Protein AF-A0A536WDW7-F1 (afdb_monomer_lite)

pLDDT: mean 79.0, std 20.8, range [37.66, 98.62]

Foldseek 3Di:
DDDDDDDDDDDDDDDDDDDDDDDDDDDDDDDDDDDDDDDDDDDDDPDDPPPPPPPPVPPPPDDDPVNVVVVVVVVVVVVVVVVVVVVVVVLVVVVVVVVVVQVVVQVVVQVVLVPDPPRDFDKDWDADPVRFKTKMKGKDFDDDPPQDPVNVVVQVPDQKGKIKIKMKIWGQDDPRDIDIDMDIDIDIHGDDD

Secondary structure (DSSP, 8-state):
----------------------PPPPPP---------------------------------PPPHHHHHHHHHHHHHHHHHHHHHHHHHHHHHHHHHHHHHHHHHHHHHHHHHHH-SS--SEEEEEE-TTS--EEEEEEEE-PPTT--HHHHHHHHTSSEEEEEEEEEEEEEPTTSPEEEEEEEEEEEEEPP-

Radius of gyration: 39.44 Å; chains: 1; bounding box: 88×64×107 Å

Structure (mmCIF, N/CA/C/O backbone):
data_AF-A0A536WDW7-F1
#
_entry.id   AF-A0A536WDW7-F1
#
loop_
_atom_site.group_PDB
_atom_site.id
_atom_site.type_symbol
_atom_site.label_atom_id
_atom_site.label_alt_id
_atom_site.label_comp_id
_atom_site.label_asym_id
_atom_site.label_entity_id
_atom_site.label_seq_id
_atom_site.pdbx_PDB_ins_code
_atom_site.Cartn_x
_atom_site.Cartn_y
_atom_site.Cartn_z
_atom_site.occupancy
_atom_site.B_iso_or_equiv
_atom_site.auth_seq_id
_atom_site.auth_comp_id
_atom_site.auth_asym_id
_atom_site.auth_atom_id
_atom_site.pdbx_PDB_model_num
ATOM 1 N N . MET A 1 1 ? -42.077 11.102 2.901 1.00 42.47 1 MET A N 1
ATOM 2 C CA . MET A 1 1 ? -41.290 11.402 1.683 1.00 42.47 1 MET A CA 1
ATOM 3 C C . MET A 1 1 ? -40.130 10.413 1.657 1.00 42.47 1 MET A C 1
ATOM 5 O O . MET A 1 1 ? -39.131 10.652 2.308 1.00 42.47 1 MET A O 1
ATOM 9 N N . GLN A 1 2 ? -40.332 9.148 1.279 1.00 38.91 2 GLN A N 1
ATOM 10 C CA . GLN A 1 2 ? -40.512 8.655 -0.096 1.00 38.91 2 GLN A CA 1
ATOM 11 C C . GLN A 1 2 ? -39.391 9.133 -1.033 1.00 38.91 2 GLN A C 1
ATOM 13 O O . GLN A 1 2 ? -39.389 10.287 -1.443 1.00 38.91 2 GLN A O 1
ATOM 18 N N . SER A 1 3 ? -38.519 8.186 -1.406 1.00 42.34 3 SER A N 1
ATOM 19 C CA . SER A 1 3 ? -38.404 7.664 -2.780 1.00 42.34 3 SER A CA 1
ATOM 20 C C . SER A 1 3 ? -37.051 7.781 -3.509 1.00 42.34 3 SER A C 1
ATOM 22 O O . SER A 1 3 ? -36.637 8.866 -3.890 1.00 42.34 3 SER A O 1
ATOM 24 N N . TYR A 1 4 ? -36.518 6.582 -3.824 1.00 47.72 4 TYR A N 1
ATOM 25 C CA . TYR A 1 4 ? -35.603 6.177 -4.916 1.00 47.72 4 TYR A CA 1
ATOM 26 C C . TYR A 1 4 ? -34.135 6.666 -4.819 1.00 47.72 4 TYR A C 1
ATOM 28 O O . TYR A 1 4 ? -33.865 7.780 -4.415 1.00 47.72 4 TYR A O 1
ATOM 36 N N . CYS A 1 5 ? -33.100 5.879 -5.137 1.00 37.66 5 CYS A N 1
ATOM 37 C CA . CYS A 1 5 ? -32.984 4.964 -6.266 1.00 37.66 5 CYS A CA 1
ATOM 38 C C . CYS A 1 5 ? -31.960 3.844 -5.991 1.00 37.66 5 CYS A C 1
ATOM 40 O O . CYS A 1 5 ? -30.815 4.094 -5.617 1.00 37.66 5 CYS A O 1
ATOM 42 N N . ALA A 1 6 ? -32.393 2.607 -6.220 1.00 41.28 6 ALA A N 1
ATOM 43 C CA . ALA A 1 6 ? -31.557 1.432 -6.375 1.00 41.28 6 ALA A CA 1
ATOM 44 C C . ALA A 1 6 ? -31.121 1.325 -7.841 1.00 41.28 6 ALA A C 1
ATOM 46 O O . ALA A 1 6 ? -31.990 1.305 -8.705 1.00 41.28 6 ALA A O 1
ATOM 47 N N . ALA A 1 7 ? -29.821 1.208 -8.125 1.00 38.59 7 ALA A N 1
ATOM 48 C CA . ALA A 1 7 ? -29.302 0.569 -9.340 1.00 38.59 7 ALA A CA 1
ATOM 49 C C . ALA A 1 7 ? -27.768 0.586 -9.344 1.00 38.59 7 ALA A C 1
ATOM 51 O O . ALA A 1 7 ? -27.164 1.649 -9.388 1.00 38.59 7 ALA A O 1
ATOM 52 N N . SER A 1 8 ? -27.152 -0.600 -9.348 1.00 45.19 8 SER A N 1
ATOM 53 C CA . SER A 1 8 ? -26.045 -0.976 -10.252 1.00 45.19 8 SER A CA 1
ATOM 54 C C . SER A 1 8 ? -25.173 -2.083 -9.644 1.00 45.19 8 SER A C 1
ATOM 56 O O . SER A 1 8 ? -23.964 -1.953 -9.464 1.00 45.19 8 SER A O 1
ATOM 58 N N . LEU A 1 9 ? -25.797 -3.232 -9.387 1.00 45.62 9 LEU A N 1
ATOM 59 C CA . LEU A 1 9 ? -25.138 -4.524 -9.553 1.00 45.62 9 LEU A CA 1
ATOM 60 C C . LEU A 1 9 ? -24.998 -4.761 -11.060 1.00 45.62 9 LEU A C 1
ATOM 62 O O . LEU A 1 9 ? -26.027 -4.848 -11.727 1.00 45.62 9 LEU A O 1
ATOM 66 N N . ARG A 1 10 ? -23.764 -4.837 -11.580 1.00 47.72 10 ARG A N 1
ATOM 67 C CA . ARG A 1 10 ? -23.337 -5.595 -12.784 1.00 47.72 10 ARG A CA 1
ATOM 68 C C . ARG A 1 10 ? -21.987 -5.076 -13.291 1.00 47.72 10 ARG A C 1
ATOM 70 O O . ARG A 1 10 ? -21.947 -4.082 -14.011 1.00 47.72 10 ARG A O 1
ATOM 77 N N . ARG A 1 11 ? -20.908 -5.809 -12.993 1.00 45.69 11 ARG A N 1
ATOM 78 C CA . ARG A 1 11 ? -19.861 -6.200 -13.966 1.00 45.69 11 ARG A CA 1
ATOM 79 C C . ARG A 1 11 ? -18.796 -7.087 -13.303 1.00 45.69 11 ARG A C 1
ATOM 81 O O . ARG A 1 11 ? -17.674 -6.674 -13.054 1.00 45.69 11 ARG A O 1
ATOM 88 N N . CYS A 1 12 ? -19.160 -8.346 -13.066 1.00 41.66 12 CYS A N 1
ATOM 89 C CA . CYS A 1 12 ? -18.220 -9.460 -13.170 1.00 41.66 12 CYS A CA 1
ATOM 90 C C . CYS A 1 12 ? -18.380 -10.016 -14.585 1.00 41.66 12 CYS A C 1
ATOM 92 O O . CYS A 1 12 ? -19.390 -10.654 -14.865 1.00 41.66 12 CYS A O 1
ATOM 94 N N . ALA A 1 13 ? -17.441 -9.735 -15.486 1.00 46.81 13 ALA A N 1
ATOM 95 C CA . ALA A 1 13 ? -17.318 -10.479 -16.735 1.00 46.81 13 ALA A CA 1
ATOM 96 C C . ALA A 1 13 ? -15.934 -10.263 -17.355 1.00 46.81 13 ALA A C 1
ATOM 98 O O . ALA A 1 13 ? -15.593 -9.163 -17.772 1.00 46.81 13 ALA A O 1
ATOM 99 N N . HIS A 1 14 ? -15.196 -11.369 -17.424 1.00 42.69 14 HIS A N 1
ATOM 100 C CA . HIS A 1 14 ? -14.332 -11.758 -18.532 1.00 42.69 14 HIS A CA 1
ATOM 101 C C . HIS A 1 14 ? -13.308 -10.755 -19.067 1.00 42.69 14 HIS A C 1
ATOM 103 O O . HIS A 1 14 ? -13.583 -9.989 -19.983 1.00 42.69 14 HIS A O 1
ATOM 109 N N . LEU A 1 15 ? -12.052 -10.967 -18.676 1.00 46.31 15 LEU A N 1
ATOM 110 C CA . LEU A 1 15 ? -10.933 -10.833 -19.605 1.00 46.31 15 LEU A CA 1
ATOM 111 C C . LEU A 1 15 ? -10.256 -12.199 -19.718 1.00 46.31 15 LEU A C 1
ATOM 113 O O . LEU A 1 15 ? -9.417 -12.590 -18.913 1.00 46.31 15 LEU A O 1
ATOM 117 N N . ALA A 1 16 ? -10.739 -12.962 -20.700 1.00 46.06 16 ALA A N 1
ATOM 118 C CA . ALA A 1 16 ? -10.157 -14.216 -21.136 1.00 46.06 16 ALA A CA 1
ATOM 119 C C . ALA A 1 16 ? -8.869 -13.932 -21.919 1.00 46.06 16 ALA A C 1
ATOM 121 O O . ALA A 1 16 ? -8.859 -13.222 -22.925 1.00 46.06 16 ALA A O 1
ATOM 122 N N . THR A 1 17 ? -7.783 -14.510 -21.428 1.00 44.56 17 THR A N 1
ATOM 123 C CA . THR A 1 17 ? -6.433 -14.484 -21.980 1.00 44.56 17 THR A CA 1
ATOM 124 C C . THR A 1 17 ? -6.400 -15.178 -23.344 1.00 44.56 17 THR A C 1
ATOM 126 O O . THR A 1 17 ? -6.525 -16.399 -23.432 1.00 44.56 17 THR A O 1
ATOM 129 N N . LYS A 1 18 ? -6.212 -14.423 -24.431 1.00 42.50 18 LYS A N 1
ATOM 130 C CA . LYS A 1 18 ? -6.017 -14.986 -25.776 1.00 42.50 18 LYS A CA 1
ATOM 131 C C . LYS A 1 18 ? -4.534 -15.351 -25.953 1.00 42.50 18 LYS A C 1
ATOM 133 O O . LYS A 1 18 ? -3.712 -14.490 -26.247 1.00 42.50 18 LYS A O 1
ATOM 138 N N . ARG A 1 19 ? -4.174 -16.621 -25.732 1.00 48.12 19 ARG A N 1
ATOM 139 C CA . ARG A 1 19 ? -2.857 -17.177 -26.104 1.00 48.12 19 ARG A CA 1
ATOM 140 C C . ARG A 1 19 ? -2.886 -17.576 -27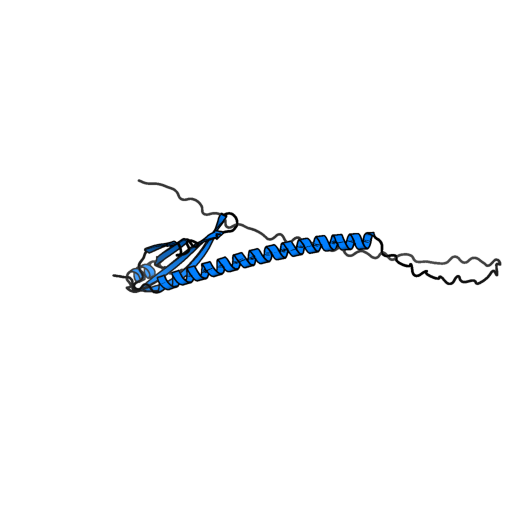.581 1.00 48.12 19 ARG A C 1
ATOM 142 O O . ARG A 1 19 ? -3.536 -18.553 -27.939 1.00 48.12 19 ARG A O 1
ATOM 149 N N . SER A 1 20 ? -2.188 -16.825 -28.425 1.00 45.28 20 SER A N 1
ATOM 150 C CA . SER A 1 20 ? -1.946 -17.190 -29.823 1.00 45.28 20 SER A CA 1
ATOM 151 C C . SER A 1 20 ? -0.833 -18.237 -29.888 1.00 45.28 20 SER A C 1
ATOM 153 O O . SER A 1 20 ? 0.317 -17.942 -29.573 1.00 45.28 20 SER A O 1
ATOM 155 N N . ALA A 1 21 ? -1.182 -19.466 -30.266 1.00 43.44 21 ALA A N 1
ATOM 156 C CA . ALA A 1 21 ? -0.234 -20.530 -30.573 1.00 43.44 21 ALA A CA 1
ATOM 157 C C . ALA A 1 21 ? 0.272 -20.354 -32.014 1.00 43.44 21 ALA A C 1
ATOM 159 O O . ALA A 1 21 ? -0.512 -20.420 -32.960 1.00 43.44 21 ALA A O 1
ATOM 160 N N . LEU A 1 22 ? 1.572 -20.107 -32.178 1.00 45.31 22 LEU A N 1
ATOM 161 C CA . LEU A 1 22 ? 2.237 -20.069 -33.477 1.00 45.31 22 LEU A CA 1
ATOM 162 C C . LEU A 1 22 ? 2.716 -21.493 -33.802 1.00 45.31 22 LEU A C 1
ATOM 164 O O . LEU A 1 22 ? 3.602 -22.023 -33.135 1.00 45.31 22 LEU A O 1
ATOM 168 N N . ALA A 1 23 ? 2.079 -22.134 -34.781 1.00 43.91 23 ALA A N 1
ATOM 169 C CA . ALA A 1 23 ? 2.447 -23.463 -35.254 1.00 43.91 23 ALA A CA 1
ATOM 170 C C . ALA A 1 23 ? 3.701 -23.382 -36.140 1.00 43.91 23 ALA A C 1
ATOM 172 O O . ALA A 1 23 ? 3.711 -22.691 -37.157 1.00 43.91 23 ALA A O 1
ATOM 173 N N . VAL A 1 24 ? 4.755 -24.099 -35.750 1.00 50.88 24 VAL A N 1
ATOM 174 C CA . VAL A 1 24 ? 5.972 -24.310 -36.545 1.00 50.88 24 VAL A CA 1
ATOM 175 C C . VAL A 1 24 ? 5.737 -25.517 -37.456 1.00 50.88 24 VAL A C 1
ATOM 177 O O . VAL A 1 24 ? 5.504 -26.622 -36.971 1.00 50.88 24 VAL A O 1
ATOM 180 N N . LEU A 1 25 ? 5.774 -25.310 -38.773 1.00 56.31 25 LEU A N 1
ATOM 181 C CA . LEU A 1 25 ? 5.722 -26.383 -39.771 1.00 56.31 25 LEU A CA 1
ATOM 182 C C . LEU A 1 25 ? 7.138 -26.936 -40.022 1.00 56.31 25 LEU A C 1
ATOM 184 O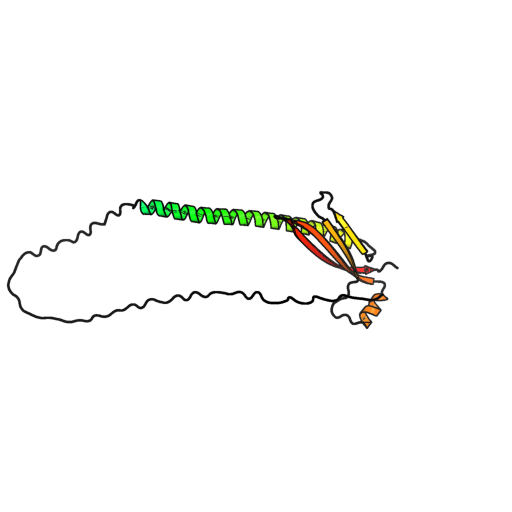 O . LEU A 1 25 ? 8.055 -26.141 -40.235 1.00 56.31 25 LEU A O 1
ATOM 188 N N . PRO A 1 26 ? 7.347 -28.264 -40.056 1.00 48.12 26 PRO A N 1
ATOM 189 C CA . PRO A 1 26 ? 8.614 -28.840 -40.486 1.00 48.12 26 PRO A CA 1
ATOM 190 C C . PRO A 1 26 ? 8.699 -28.905 -42.019 1.00 48.12 26 PRO A C 1
ATOM 192 O O . PRO A 1 26 ? 7.808 -29.422 -42.692 1.00 48.12 26 PRO A O 1
ATOM 195 N N . GLY A 1 27 ? 9.800 -28.384 -42.566 1.00 44.84 27 GLY A N 1
ATOM 196 C CA . GLY A 1 27 ? 10.138 -28.470 -43.984 1.00 44.84 27 GLY A CA 1
ATOM 197 C C . GLY A 1 27 ? 10.431 -29.908 -44.421 1.00 44.84 27 GLY A C 1
ATOM 198 O O . GLY A 1 27 ? 11.233 -30.617 -43.816 1.00 44.84 27 GLY A O 1
ATOM 199 N N . THR A 1 28 ? 9.774 -30.329 -45.496 1.00 52.25 28 THR A N 1
ATOM 200 C CA . THR A 1 28 ? 9.950 -31.613 -46.177 1.00 52.25 28 THR A CA 1
ATOM 201 C C . THR A 1 28 ? 11.269 -31.654 -46.950 1.00 52.25 28 THR A C 1
ATOM 203 O O . THR A 1 28 ? 11.484 -30.850 -47.857 1.00 52.25 28 THR A O 1
ATOM 206 N N . VAL A 1 29 ? 12.133 -32.625 -46.652 1.00 53.62 29 VAL A N 1
ATOM 207 C CA . VAL A 1 29 ? 13.326 -32.918 -47.459 1.00 53.62 29 VAL A CA 1
ATOM 208 C C . VAL A 1 29 ? 12.912 -33.827 -48.620 1.00 53.62 29 VAL A C 1
ATOM 210 O O . VAL A 1 29 ? 12.722 -35.026 -48.434 1.00 53.62 29 VAL A O 1
ATOM 213 N N . SER A 1 30 ? 12.766 -33.269 -49.825 1.00 48.66 30 SER A N 1
ATOM 214 C CA . SER A 1 30 ? 12.632 -34.073 -51.047 1.00 48.66 30 SER A CA 1
ATOM 215 C C . SER A 1 30 ? 13.995 -34.623 -51.457 1.00 48.66 30 SER A C 1
ATOM 217 O O . SER A 1 30 ? 14.908 -33.874 -51.799 1.00 48.66 30 SER A O 1
ATOM 219 N N . ARG A 1 31 ? 14.126 -35.950 -51.431 1.00 50.72 31 ARG A N 1
ATOM 220 C CA . ARG A 1 31 ? 15.269 -36.700 -51.952 1.00 50.72 31 ARG A CA 1
ATOM 221 C C . ARG A 1 31 ? 14.745 -37.611 -53.064 1.00 50.72 31 ARG A C 1
ATOM 223 O O . ARG A 1 31 ? 14.082 -38.598 -52.770 1.00 50.72 31 ARG A O 1
ATOM 230 N N . LEU A 1 32 ? 15.028 -37.283 -54.325 1.00 49.31 32 LEU A N 1
ATOM 231 C CA . LEU A 1 32 ? 14.773 -38.153 -55.478 1.00 49.31 32 LEU A CA 1
ATOM 232 C C . LEU A 1 32 ? 15.704 -37.784 -56.638 1.00 49.31 32 LEU A C 1
ATOM 234 O O . LEU A 1 32 ? 15.574 -36.705 -57.202 1.00 49.31 32 LEU A O 1
ATOM 238 N N . ALA A 1 33 ? 16.622 -38.695 -56.972 1.00 46.94 33 ALA A N 1
ATOM 239 C CA . ALA A 1 33 ? 16.950 -39.091 -58.347 1.00 46.94 33 ALA A CA 1
ATOM 240 C C . ALA A 1 33 ? 18.021 -40.202 -58.336 1.00 46.94 33 ALA A C 1
ATOM 242 O O . ALA A 1 33 ? 19.223 -39.952 -58.312 1.00 46.94 33 ALA A O 1
ATOM 243 N N . ALA A 1 34 ? 17.549 -41.450 -58.353 1.00 50.91 34 ALA A N 1
ATOM 244 C CA . ALA A 1 34 ? 18.179 -42.535 -59.106 1.00 50.91 34 ALA A CA 1
ATOM 245 C C . ALA A 1 34 ? 17.893 -42.286 -60.605 1.00 50.91 34 ALA A C 1
ATOM 247 O O . ALA A 1 34 ? 16.844 -41.739 -60.917 1.00 50.91 34 ALA A O 1
ATOM 248 N N . GLY A 1 35 ? 18.696 -42.654 -61.597 1.00 41.72 35 GLY A N 1
ATOM 249 C CA . GLY A 1 35 ? 19.958 -43.375 -61.648 1.00 41.72 35 GLY A CA 1
ATOM 250 C C . GLY A 1 35 ? 20.301 -43.711 -63.110 1.00 41.72 35 GLY A C 1
ATOM 251 O O . GLY A 1 35 ? 19.535 -43.394 -64.012 1.00 41.72 35 GLY A O 1
ATOM 252 N N . ARG A 1 36 ? 21.418 -44.436 -63.269 1.00 47.47 36 ARG A N 1
ATOM 253 C CA . ARG A 1 36 ? 21.804 -45.338 -64.382 1.00 47.47 36 ARG A CA 1
ATOM 254 C C . ARG A 1 36 ? 22.057 -44.700 -65.761 1.00 47.47 36 ARG A C 1
ATOM 256 O O . ARG A 1 36 ? 21.174 -44.167 -66.406 1.00 47.47 36 ARG A O 1
ATOM 263 N N . LEU A 1 37 ? 23.333 -44.643 -66.154 1.00 47.44 37 LEU A N 1
ATOM 264 C CA . LEU A 1 37 ? 24.092 -45.649 -66.934 1.00 47.44 37 LEU A CA 1
ATOM 265 C C . LEU A 1 37 ? 23.791 -45.564 -68.437 1.00 47.44 37 LEU A C 1
ATOM 267 O O . LEU A 1 37 ? 22.893 -46.227 -68.943 1.00 47.44 37 LEU A O 1
ATOM 271 N N . ALA A 1 38 ? 24.626 -44.794 -69.136 1.00 49.59 38 ALA A N 1
ATOM 272 C CA . ALA A 1 38 ? 24.835 -44.920 -70.570 1.00 49.59 38 ALA A CA 1
ATOM 273 C C . ALA A 1 38 ? 26.284 -45.365 -70.810 1.00 49.59 38 ALA A C 1
ATOM 275 O O . ALA A 1 38 ? 27.239 -44.668 -70.473 1.00 49.59 38 ALA A O 1
ATOM 276 N N . THR A 1 39 ? 26.414 -46.574 -71.342 1.00 47.44 39 THR A N 1
ATOM 277 C CA . THR A 1 39 ? 27.631 -47.191 -71.870 1.00 47.44 39 THR A CA 1
ATOM 278 C C . THR A 1 39 ? 27.758 -46.864 -73.360 1.00 47.44 39 THR A C 1
ATOM 280 O O . THR A 1 39 ? 26.816 -47.112 -74.110 1.00 47.44 39 THR A O 1
ATOM 283 N N . GLY A 1 40 ? 28.916 -46.369 -73.800 1.00 42.66 40 GLY A N 1
ATOM 284 C CA . GLY A 1 40 ? 29.274 -46.198 -75.215 1.00 42.66 40 GLY A CA 1
ATOM 285 C C . GLY A 1 40 ? 30.782 -45.937 -75.373 1.00 42.66 40 GLY A C 1
ATOM 286 O O . GLY A 1 40 ? 31.358 -45.328 -74.472 1.00 42.66 40 GLY A O 1
ATOM 287 N N . PRO A 1 41 ? 31.446 -46.458 -76.425 1.00 54.59 41 PRO A N 1
ATOM 288 C CA . PRO A 1 41 ? 32.856 -46.839 -76.365 1.00 54.59 41 PRO A CA 1
ATOM 289 C C . PRO A 1 41 ? 33.857 -45.734 -76.722 1.00 54.59 41 PRO A C 1
ATOM 291 O O . PRO A 1 41 ? 33.541 -44.704 -77.311 1.00 54.59 41 PRO A O 1
ATOM 294 N N . ALA A 1 42 ? 35.097 -46.034 -76.341 1.00 52.78 42 ALA A N 1
ATOM 295 C CA . ALA A 1 42 ? 36.298 -45.233 -76.443 1.00 52.78 42 ALA A CA 1
ATOM 296 C C . ALA A 1 42 ? 36.657 -44.826 -77.879 1.00 52.78 42 ALA A C 1
ATOM 298 O O . ALA A 1 42 ? 36.838 -45.669 -78.757 1.00 52.78 42 ALA A O 1
ATOM 299 N N . HIS A 1 43 ? 36.902 -43.529 -78.055 1.00 55.34 43 HIS A N 1
ATOM 300 C CA . HIS A 1 43 ? 37.790 -43.027 -79.091 1.00 55.34 43 HIS A CA 1
ATOM 301 C C . HIS A 1 43 ? 38.751 -42.013 -78.461 1.00 55.34 43 HIS A C 1
ATOM 303 O O . HIS A 1 43 ? 38.375 -40.905 -78.102 1.00 55.34 43 HIS A O 1
ATOM 309 N N . ASN A 1 44 ? 39.981 -42.482 -78.266 1.00 51.06 44 ASN A N 1
ATOM 310 C CA . ASN A 1 44 ? 41.237 -41.751 -78.384 1.00 51.06 44 ASN A CA 1
ATOM 311 C C . ASN A 1 44 ? 41.249 -40.258 -77.988 1.00 51.06 44 ASN A C 1
ATOM 313 O O . ASN A 1 44 ? 40.987 -39.393 -78.817 1.00 51.06 44 ASN A O 1
ATOM 317 N N . ALA A 1 45 ? 41.685 -39.970 -76.761 1.00 51.09 45 ALA A N 1
ATOM 318 C CA . ALA A 1 45 ? 42.454 -38.766 -76.449 1.00 51.09 45 ALA A CA 1
ATOM 319 C C . ALA A 1 45 ? 43.199 -38.980 -75.123 1.00 51.09 45 ALA A C 1
ATOM 321 O O . ALA A 1 45 ? 42.720 -38.634 -74.045 1.00 51.09 45 ALA A O 1
ATOM 322 N N . LEU A 1 46 ? 44.386 -39.583 -75.210 1.00 46.41 46 LEU A N 1
ATOM 323 C CA . LEU A 1 46 ? 45.426 -39.415 -74.200 1.00 46.41 46 LEU A CA 1
ATOM 324 C C . LEU A 1 46 ? 45.892 -37.959 -74.264 1.00 46.41 46 LEU A C 1
ATOM 326 O O . LEU A 1 46 ? 46.825 -37.621 -74.985 1.00 46.41 46 LEU A O 1
ATOM 330 N N . HIS A 1 47 ? 45.201 -37.098 -73.531 1.00 51.91 47 HIS A N 1
ATOM 331 C CA . HIS A 1 47 ? 45.687 -35.780 -73.176 1.00 51.91 47 HIS A CA 1
ATOM 332 C C . HIS A 1 47 ? 45.556 -35.650 -71.662 1.00 51.91 47 HIS A C 1
ATOM 334 O O . HIS A 1 47 ? 44.456 -35.626 -71.121 1.00 51.91 47 HIS A O 1
ATOM 340 N N . SER A 1 48 ? 46.722 -35.650 -71.015 1.00 54.00 48 SER A N 1
ATOM 341 C CA . SER A 1 48 ? 46.996 -34.902 -69.790 1.00 54.00 48 SER A CA 1
ATOM 342 C C . SER A 1 48 ? 45.984 -35.065 -68.644 1.00 54.00 48 SER A C 1
ATOM 344 O O . SER A 1 48 ? 45.007 -34.332 -68.516 1.00 54.00 48 SER A O 1
ATOM 346 N N . LEU A 1 49 ? 46.299 -35.975 -67.716 1.00 52.84 49 LEU A N 1
ATOM 347 C CA . LEU A 1 49 ? 45.819 -35.931 -66.331 1.00 52.84 49 LEU A CA 1
ATOM 348 C C . LEU A 1 49 ? 46.451 -34.732 -65.595 1.00 52.84 49 LEU A C 1
ATOM 350 O O . LEU A 1 49 ? 47.140 -34.900 -64.593 1.00 52.84 49 LEU A O 1
ATOM 354 N N . GLU A 1 50 ? 46.203 -33.508 -66.056 1.00 60.44 50 GLU A N 1
ATOM 355 C CA . GLU A 1 50 ? 46.252 -32.349 -65.173 1.00 60.44 50 GLU A CA 1
ATOM 356 C C . GLU A 1 50 ? 44.897 -32.281 -64.471 1.00 60.44 50 GLU A C 1
ATOM 358 O O . GLU A 1 50 ? 43.957 -31.627 -64.918 1.00 60.44 50 GLU A O 1
ATOM 363 N N . ALA A 1 51 ? 44.782 -32.989 -63.347 1.00 64.75 51 ALA A N 1
ATOM 364 C CA . ALA A 1 51 ? 43.794 -32.619 -62.350 1.00 64.75 51 ALA A CA 1
ATOM 365 C C . ALA A 1 51 ? 44.096 -31.165 -61.948 1.00 64.75 51 ALA A C 1
ATOM 367 O O . ALA A 1 51 ? 45.163 -30.919 -61.377 1.00 64.75 51 ALA A O 1
ATOM 368 N N . PRO A 1 52 ? 43.209 -30.186 -62.207 1.00 57.03 52 PRO A N 1
ATOM 369 C CA . PRO A 1 52 ? 43.384 -28.895 -61.588 1.00 57.03 52 PRO A CA 1
ATOM 370 C C . PRO A 1 52 ? 43.147 -29.144 -60.106 1.00 57.03 52 PRO A C 1
ATOM 372 O O . PRO A 1 52 ? 42.035 -29.492 -59.694 1.00 57.03 52 PRO A O 1
ATOM 375 N N . LEU A 1 53 ? 44.202 -29.010 -59.301 1.00 61.19 53 LEU A N 1
ATOM 376 C CA . LEU A 1 53 ? 44.032 -28.812 -57.876 1.00 61.19 53 LEU A CA 1
ATOM 377 C C . LEU A 1 53 ? 43.058 -27.648 -57.752 1.00 61.19 53 LEU A C 1
ATOM 379 O O . LEU A 1 53 ? 43.381 -26.515 -58.106 1.00 61.19 53 LEU A O 1
ATOM 383 N N . ARG A 1 54 ? 41.831 -27.953 -57.331 1.00 61.97 54 ARG A N 1
ATOM 384 C CA . ARG A 1 54 ? 40.863 -26.949 -56.925 1.00 61.97 54 ARG A CA 1
ATOM 385 C C . ARG A 1 54 ? 41.482 -26.264 -55.715 1.00 61.97 54 ARG A C 1
ATOM 387 O O . ARG A 1 54 ? 41.236 -26.665 -54.581 1.00 61.97 54 ARG A O 1
ATOM 394 N N . SER A 1 55 ? 42.305 -25.248 -55.946 1.00 64.25 55 SER A N 1
ATOM 395 C CA . SER A 1 55 ? 42.443 -24.182 -54.980 1.00 64.25 55 SER A CA 1
ATOM 396 C C . SER A 1 55 ? 41.041 -23.603 -54.891 1.00 64.25 55 SER A C 1
ATOM 398 O O . SER A 1 55 ? 40.572 -22.900 -55.776 1.00 64.25 55 SER A O 1
ATOM 400 N N . ASN A 1 56 ? 40.297 -24.006 -53.864 1.00 66.25 56 ASN A N 1
ATOM 401 C CA . ASN A 1 56 ? 39.268 -23.130 -53.353 1.00 66.25 56 ASN A CA 1
ATOM 402 C C . ASN A 1 56 ? 40.074 -21.923 -52.871 1.00 66.25 56 ASN A C 1
ATOM 404 O O . ASN A 1 56 ? 40.786 -22.089 -51.873 1.00 66.25 56 ASN A O 1
ATOM 408 N N . PRO A 1 57 ? 40.104 -20.769 -53.574 1.00 61.09 57 PRO A N 1
ATOM 409 C CA . PRO A 1 57 ? 40.612 -19.588 -52.913 1.00 61.09 57 PRO A CA 1
ATOM 410 C C . PRO A 1 57 ? 39.720 -19.486 -51.685 1.00 61.09 57 PRO A C 1
ATOM 412 O O . PRO A 1 57 ? 38.500 -19.393 -51.823 1.00 61.09 57 PRO A O 1
ATOM 415 N N . ALA A 1 58 ? 40.293 -19.659 -50.492 1.00 65.44 58 ALA A N 1
ATOM 416 C CA . ALA A 1 58 ? 39.594 -19.309 -49.276 1.00 65.44 58 ALA A CA 1
ATOM 417 C C . ALA A 1 58 ? 39.166 -17.870 -49.526 1.00 65.44 58 ALA A C 1
ATOM 419 O O . ALA A 1 58 ? 40.020 -16.990 -49.634 1.00 65.44 58 ALA A O 1
ATOM 420 N N . SER A 1 59 ? 37.880 -17.682 -49.828 1.00 63.00 59 SER A N 1
ATOM 421 C CA . SER A 1 59 ? 37.341 -16.397 -50.217 1.00 63.00 59 SER A CA 1
ATOM 422 C C . SER A 1 59 ? 37.704 -15.488 -49.068 1.00 63.00 59 SER A C 1
ATOM 424 O O . SER A 1 59 ? 37.215 -15.698 -47.957 1.00 63.00 59 SER A O 1
ATOM 426 N N . ALA A 1 60 ? 38.637 -14.570 -49.307 1.00 62.75 60 ALA A N 1
ATOM 427 C CA . ALA A 1 60 ? 38.958 -13.535 -48.356 1.00 62.75 60 ALA A CA 1
ATOM 428 C C . ALA A 1 60 ? 37.662 -12.743 -48.199 1.00 62.75 60 ALA A C 1
ATOM 430 O O . ALA A 1 60 ? 37.312 -11.921 -49.045 1.00 62.75 60 ALA A O 1
ATOM 431 N N . ALA A 1 61 ? 36.879 -13.113 -47.187 1.00 65.56 61 ALA A N 1
ATOM 432 C CA . ALA A 1 61 ? 35.639 -12.463 -46.840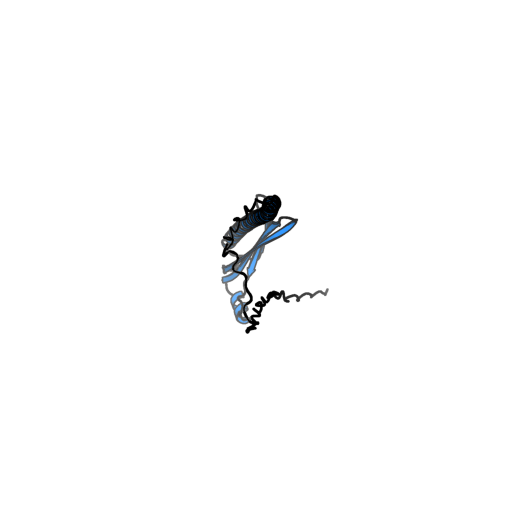 1.00 65.56 61 ALA A CA 1
ATOM 433 C C . ALA A 1 61 ? 36.040 -11.094 -46.302 1.00 65.56 61 ALA A C 1
ATOM 435 O O . ALA A 1 61 ? 36.405 -10.943 -45.139 1.00 65.56 61 ALA A O 1
ATOM 436 N N . GLY A 1 62 ? 36.088 -10.110 -47.196 1.00 66.56 62 GLY A N 1
ATOM 437 C CA . GLY A 1 62 ? 36.190 -8.721 -46.793 1.00 66.56 62 GLY A CA 1
ATOM 438 C C . GLY A 1 62 ? 34.965 -8.391 -45.950 1.00 66.56 62 GLY A C 1
ATOM 439 O O . GLY A 1 62 ? 33.842 -8.672 -46.370 1.00 66.56 62 GLY A O 1
ATOM 440 N N . PHE A 1 63 ? 35.188 -7.823 -44.764 1.00 67.00 63 PHE A N 1
ATOM 441 C CA . PHE A 1 63 ? 34.129 -7.238 -43.948 1.00 67.00 63 PHE A CA 1
ATOM 442 C C . PHE A 1 63 ? 33.320 -6.284 -44.823 1.00 67.00 63 PHE A C 1
ATOM 444 O O . PHE A 1 63 ? 33.849 -5.305 -45.358 1.00 67.00 63 PHE A O 1
ATOM 451 N N . SER A 1 64 ? 32.042 -6.592 -45.019 1.00 82.75 64 SER A N 1
ATOM 452 C CA . SER A 1 64 ? 31.170 -5.704 -45.773 1.00 82.75 64 SER A CA 1
ATOM 453 C C . SER A 1 64 ? 30.901 -4.465 -44.926 1.00 82.75 64 SER A C 1
ATOM 455 O O . SER A 1 64 ? 30.570 -4.578 -43.748 1.00 82.75 64 SER A O 1
ATOM 457 N N . LEU A 1 65 ? 30.967 -3.270 -45.518 1.00 88.19 65 LEU A N 1
ATOM 458 C CA . LEU A 1 65 ? 30.524 -2.030 -44.864 1.00 88.19 65 LEU A CA 1
ATOM 459 C C . LEU A 1 65 ? 29.084 -2.158 -44.323 1.00 88.19 65 LEU A C 1
ATOM 461 O O . LEU A 1 65 ? 28.737 -1.569 -43.300 1.00 88.19 65 LEU A O 1
ATOM 465 N N . LEU A 1 66 ? 28.264 -2.979 -44.989 1.00 91.19 66 LEU A N 1
ATOM 466 C CA . LEU A 1 66 ? 26.902 -3.292 -44.571 1.00 91.19 66 LEU A CA 1
ATOM 467 C C . LEU A 1 66 ? 26.859 -4.029 -43.227 1.00 91.19 66 LEU A C 1
ATOM 469 O O . LEU A 1 66 ? 25.942 -3.795 -42.451 1.00 91.19 66 LEU A O 1
ATOM 473 N N . GLU A 1 67 ? 27.834 -4.884 -42.925 1.00 91.44 67 GLU A N 1
ATOM 474 C CA . GLU A 1 67 ? 27.871 -5.653 -41.677 1.00 91.44 67 GLU A CA 1
ATOM 475 C C . GLU A 1 67 ? 28.031 -4.736 -40.463 1.00 91.44 67 GLU A C 1
ATOM 477 O O . GLU A 1 67 ? 27.260 -4.824 -39.509 1.00 91.44 67 GLU A O 1
ATOM 482 N N . VAL A 1 68 ? 28.970 -3.789 -40.538 1.00 93.69 68 VAL A N 1
ATOM 483 C CA . VAL A 1 68 ? 29.181 -2.789 -39.484 1.00 93.69 68 VAL A CA 1
ATOM 484 C C . VAL A 1 68 ? 27.947 -1.895 -39.341 1.00 93.69 68 VAL A C 1
ATOM 486 O O . VAL A 1 68 ? 27.494 -1.650 -38.224 1.00 93.69 68 VAL A O 1
ATOM 489 N N . LEU A 1 69 ? 27.345 -1.465 -40.456 1.00 96.50 69 LEU A N 1
ATOM 490 C CA . LEU A 1 69 ? 26.112 -0.673 -40.440 1.00 96.50 69 LEU A CA 1
ATOM 491 C C . LEU A 1 69 ? 24.960 -1.421 -39.751 1.00 96.50 69 LEU A C 1
ATOM 493 O O . LEU A 1 69 ? 24.301 -0.868 -38.872 1.00 96.50 69 LEU A O 1
ATOM 497 N N . VAL A 1 70 ? 24.729 -2.682 -40.122 1.00 96.19 70 VAL A N 1
ATOM 498 C CA . VAL A 1 70 ? 23.677 -3.516 -39.527 1.00 96.19 70 VAL A CA 1
ATOM 499 C C . VAL A 1 70 ? 23.952 -3.765 -38.045 1.00 96.19 70 VAL A C 1
ATOM 501 O O . VAL A 1 70 ? 23.025 -3.672 -37.241 1.00 96.19 70 VAL A O 1
ATOM 504 N N . ALA A 1 71 ? 25.207 -4.005 -37.657 1.00 96.19 71 ALA A N 1
ATOM 505 C CA . ALA A 1 71 ? 25.582 -4.167 -36.255 1.00 96.19 71 ALA A CA 1
ATOM 506 C C . ALA A 1 71 ? 25.251 -2.916 -35.426 1.00 96.19 71 ALA A C 1
ATOM 508 O O . ALA A 1 71 ? 24.661 -3.037 -34.352 1.00 96.19 71 ALA A O 1
ATOM 509 N N . PHE A 1 72 ? 25.545 -1.715 -35.938 1.00 97.31 72 PHE A N 1
ATOM 510 C CA . PHE A 1 72 ? 25.166 -0.464 -35.274 1.00 97.31 72 PHE A CA 1
ATOM 511 C C . PHE A 1 72 ? 23.650 -0.270 -35.190 1.00 97.31 72 PHE A C 1
ATOM 513 O O . PHE A 1 72 ? 23.161 0.181 -34.157 1.00 97.31 72 PHE A O 1
ATOM 520 N N . ILE A 1 73 ? 22.897 -0.637 -36.231 1.00 98.25 73 ILE A N 1
ATOM 521 C CA . ILE A 1 73 ? 21.427 -0.565 -36.209 1.00 98.25 73 ILE A CA 1
ATOM 522 C C . ILE A 1 73 ? 20.865 -1.489 -35.126 1.00 98.25 73 ILE A C 1
ATOM 524 O O . ILE A 1 73 ? 20.051 -1.056 -34.312 1.00 98.25 73 ILE A O 1
ATOM 528 N N . ILE A 1 74 ? 21.315 -2.745 -35.075 1.00 97.88 74 ILE A N 1
ATOM 529 C CA . ILE A 1 74 ? 20.873 -3.702 -34.053 1.00 97.88 74 ILE A CA 1
ATOM 530 C C . ILE A 1 74 ? 21.247 -3.191 -32.662 1.00 97.88 74 ILE A C 1
ATOM 532 O O . ILE A 1 74 ? 20.406 -3.207 -31.764 1.00 97.88 74 ILE A O 1
ATOM 536 N N . LEU A 1 75 ? 22.476 -2.696 -32.489 1.00 98.00 75 LEU A N 1
ATOM 537 C CA . LEU A 1 75 ? 22.927 -2.128 -31.224 1.00 98.00 75 LEU A CA 1
ATOM 538 C C . LEU A 1 75 ? 22.040 -0.960 -30.784 1.00 98.00 75 LEU A C 1
ATOM 540 O O . LEU A 1 75 ? 21.645 -0.912 -29.623 1.00 98.00 75 LEU A O 1
ATOM 544 N N . ALA A 1 76 ? 21.703 -0.049 -31.698 1.00 98.38 76 ALA A N 1
ATOM 545 C CA . ALA A 1 76 ? 20.833 1.082 -31.401 1.00 98.38 76 ALA A CA 1
ATOM 546 C C . ALA A 1 76 ? 19.436 0.612 -30.970 1.00 98.38 76 ALA A C 1
ATOM 548 O O . ALA A 1 76 ? 18.945 1.046 -29.932 1.00 98.38 76 ALA A O 1
ATOM 549 N N . LEU A 1 77 ? 18.828 -0.326 -31.702 1.00 98.62 77 LEU A N 1
ATOM 550 C CA . LEU A 1 77 ? 17.499 -0.858 -31.379 1.00 98.62 77 LEU A CA 1
ATOM 551 C C . LEU A 1 77 ? 17.470 -1.569 -30.021 1.00 98.62 77 LEU A C 1
ATOM 553 O O . LEU A 1 77 ? 16.579 -1.326 -29.207 1.00 98.62 77 LEU A O 1
ATOM 557 N N . VAL A 1 78 ? 18.458 -2.428 -29.762 1.00 98.50 78 VAL A N 1
ATOM 558 C CA . VAL A 1 78 ? 18.574 -3.144 -28.485 1.00 98.50 78 VAL A CA 1
ATOM 559 C C . VAL A 1 78 ? 18.859 -2.164 -27.350 1.00 98.50 78 VAL A C 1
ATOM 561 O O . VAL A 1 78 ? 18.234 -2.260 -26.297 1.00 98.50 78 VAL A O 1
ATOM 564 N N . GLY A 1 79 ? 19.754 -1.199 -27.561 1.00 98.62 79 GLY A N 1
ATOM 565 C CA . GLY A 1 79 ? 20.067 -0.158 -26.585 1.00 98.62 79 GLY A CA 1
ATOM 566 C C . GLY A 1 79 ? 18.831 0.652 -26.199 1.00 98.62 79 GLY A C 1
ATOM 567 O O . GLY A 1 79 ? 18.548 0.798 -25.012 1.00 98.62 79 GLY A O 1
ATOM 568 N N . THR A 1 80 ? 18.050 1.109 -27.181 1.00 98.44 80 THR A N 1
ATOM 569 C CA . THR A 1 80 ? 16.784 1.816 -26.939 1.00 98.44 80 THR A CA 1
ATOM 570 C C . THR A 1 80 ? 15.812 0.963 -26.129 1.00 98.44 80 THR A C 1
ATOM 572 O O . THR A 1 80 ? 15.333 1.420 -25.092 1.00 98.44 80 THR A O 1
ATOM 575 N N . ALA A 1 81 ? 15.581 -0.290 -26.532 1.00 98.31 81 ALA A N 1
ATOM 576 C CA . ALA A 1 81 ? 14.689 -1.189 -25.801 1.00 98.31 81 ALA A CA 1
ATOM 577 C C . ALA A 1 81 ? 15.153 -1.417 -24.349 1.00 98.31 81 ALA A C 1
ATOM 579 O O . ALA A 1 81 ? 14.337 -1.432 -23.429 1.00 98.31 81 ALA A O 1
ATOM 580 N N . LEU A 1 82 ? 16.463 -1.549 -24.114 1.00 98.56 82 LEU A N 1
ATOM 581 C CA . LEU A 1 82 ? 17.013 -1.677 -22.764 1.00 98.56 82 LEU A CA 1
ATOM 582 C C . LEU A 1 82 ? 16.760 -0.419 -21.929 1.00 98.56 82 LEU A C 1
ATOM 584 O O . LEU A 1 82 ? 16.285 -0.537 -20.800 1.00 98.56 82 LEU A O 1
ATOM 588 N N . PHE A 1 83 ? 17.033 0.775 -22.460 1.00 98.19 83 PHE A N 1
ATOM 589 C CA . PHE A 1 83 ? 16.796 2.022 -21.725 1.00 98.19 83 PHE A CA 1
ATOM 590 C C . PHE A 1 83 ? 15.321 2.225 -21.374 1.00 98.19 83 PHE A C 1
ATOM 592 O O . PHE A 1 83 ? 15.019 2.648 -20.256 1.00 98.19 83 PHE A O 1
ATOM 599 N N . GLU A 1 84 ? 14.406 1.868 -22.275 1.00 97.88 84 GLU A N 1
ATOM 600 C CA . GLU A 1 84 ? 12.967 1.893 -21.995 1.00 97.88 84 GLU A CA 1
ATOM 601 C C . GLU A 1 84 ? 12.594 0.946 -20.846 1.00 97.88 84 GLU A C 1
ATOM 603 O O . GLU A 1 84 ? 11.876 1.342 -19.923 1.00 97.88 84 GLU A O 1
ATOM 608 N N . LEU A 1 85 ? 13.131 -0.279 -20.845 1.00 98.06 85 LEU A N 1
ATOM 609 C CA . LEU A 1 85 ? 12.911 -1.244 -19.765 1.00 98.06 85 LEU A CA 1
ATOM 610 C C . LEU A 1 85 ? 13.471 -0.751 -18.426 1.00 98.06 85 LEU A C 1
ATOM 612 O O . LEU A 1 85 ? 12.791 -0.860 -17.405 1.00 98.06 85 LEU A O 1
ATOM 616 N N . PHE A 1 86 ? 14.677 -0.181 -18.415 1.00 98.06 86 PHE A N 1
ATOM 617 C CA . PHE A 1 86 ? 15.277 0.382 -17.202 1.00 98.06 86 PHE A CA 1
ATOM 618 C C . PHE A 1 86 ? 14.472 1.566 -16.662 1.00 98.06 86 PHE A C 1
ATOM 620 O O . PHE A 1 86 ? 14.199 1.619 -15.462 1.00 98.06 86 PHE A O 1
ATOM 627 N N . GLY A 1 87 ? 14.041 2.483 -17.533 1.00 96.75 87 GLY A N 1
ATOM 628 C CA . GLY A 1 87 ? 13.179 3.600 -17.143 1.00 96.75 87 GLY A CA 1
ATOM 629 C C . GLY A 1 87 ? 11.857 3.116 -16.541 1.00 96.75 87 GLY A C 1
ATOM 630 O O . GLY A 1 87 ? 11.449 3.579 -15.472 1.00 96.75 87 GLY A O 1
ATOM 631 N N . GLY A 1 88 ? 11.231 2.118 -17.171 1.00 95.75 88 GLY A N 1
ATOM 632 C CA . GLY A 1 88 ? 10.028 1.471 -16.650 1.00 95.75 88 GLY A CA 1
ATOM 633 C C . GLY A 1 88 ? 10.250 0.799 -15.291 1.00 95.75 88 GLY A C 1
ATOM 634 O O . GLY A 1 88 ? 9.438 0.972 -14.379 1.00 95.75 88 GLY A O 1
ATOM 635 N N . ALA A 1 89 ? 11.365 0.085 -15.123 1.00 97.06 89 ALA A N 1
ATOM 636 C CA . ALA A 1 89 ? 11.713 -0.591 -13.876 1.00 97.06 89 ALA A CA 1
ATOM 637 C C . ALA A 1 89 ? 11.930 0.396 -12.719 1.00 97.06 89 ALA A C 1
ATOM 639 O O . ALA A 1 89 ? 11.404 0.175 -11.629 1.00 97.06 89 ALA A O 1
ATOM 640 N N . LEU A 1 90 ? 12.642 1.503 -12.956 1.00 96.88 90 LEU A N 1
ATOM 641 C CA . LEU A 1 90 ? 12.863 2.545 -11.947 1.00 96.88 90 LEU A CA 1
ATOM 642 C C . LEU A 1 90 ? 11.555 3.223 -11.529 1.00 96.88 90 LEU A C 1
ATOM 644 O O . LEU A 1 90 ? 11.310 3.408 -10.337 1.00 96.88 90 LEU A O 1
ATOM 648 N N . ASN A 1 91 ? 10.680 3.538 -12.486 1.00 94.31 91 ASN A N 1
ATOM 649 C CA . ASN A 1 91 ? 9.370 4.112 -12.180 1.00 94.31 91 ASN A CA 1
ATOM 650 C C . ASN A 1 91 ? 8.487 3.132 -11.385 1.00 94.31 91 ASN A C 1
ATOM 652 O O . ASN A 1 91 ? 7.810 3.530 -10.438 1.00 94.31 91 ASN A O 1
ATOM 656 N N . ASN A 1 92 ? 8.525 1.840 -11.724 1.00 94.19 92 ASN A N 1
ATOM 657 C CA . ASN A 1 92 ? 7.810 0.812 -10.971 1.00 94.19 92 ASN A CA 1
ATOM 658 C C . ASN A 1 92 ? 8.362 0.649 -9.545 1.00 94.19 92 ASN A C 1
ATOM 660 O O . ASN A 1 92 ? 7.587 0.547 -8.597 1.00 94.19 92 ASN A O 1
ATOM 664 N N . ALA A 1 93 ? 9.687 0.676 -9.377 1.00 96.62 93 ALA A N 1
ATOM 665 C CA . ALA A 1 93 ? 10.322 0.632 -8.062 1.00 96.62 93 ALA A CA 1
ATOM 666 C C . ALA A 1 93 ? 9.936 1.850 -7.204 1.00 96.62 93 ALA A C 1
ATOM 668 O O . ALA A 1 93 ? 9.585 1.686 -6.038 1.00 96.62 93 ALA A O 1
ATOM 669 N N . SER A 1 94 ? 9.914 3.051 -7.793 1.00 94.38 94 SER A N 1
ATOM 670 C CA . SER A 1 94 ? 9.443 4.269 -7.118 1.00 94.38 94 SER A CA 1
ATOM 671 C C . SER A 1 94 ? 7.984 4.147 -6.674 1.00 94.38 94 SER A C 1
ATOM 673 O O . SER A 1 94 ? 7.652 4.474 -5.537 1.00 94.38 94 SER A O 1
ATOM 675 N N . ALA A 1 95 ? 7.104 3.640 -7.543 1.00 93.62 95 ALA A N 1
ATOM 676 C CA . ALA A 1 95 ? 5.706 3.419 -7.185 1.00 93.62 95 ALA A CA 1
ATOM 677 C C . ALA A 1 95 ? 5.566 2.389 -6.049 1.00 93.62 95 ALA A C 1
ATOM 679 O O . ALA A 1 95 ? 4.771 2.590 -5.134 1.00 93.62 95 ALA A O 1
ATOM 680 N N . ALA A 1 96 ? 6.347 1.306 -6.076 1.00 96.00 96 ALA A N 1
ATOM 681 C CA . ALA A 1 96 ? 6.345 0.298 -5.018 1.00 96.00 96 ALA A CA 1
ATOM 682 C C . ALA A 1 96 ? 6.813 0.861 -3.660 1.00 96.00 96 ALA A C 1
ATOM 684 O O . ALA A 1 96 ? 6.228 0.520 -2.627 1.00 96.00 96 ALA A O 1
ATOM 685 N N . ASP A 1 97 ? 7.812 1.751 -3.649 1.00 95.94 97 ASP A N 1
ATOM 686 C CA . ASP A 1 97 ? 8.249 2.456 -2.434 1.00 95.94 97 ASP A CA 1
ATOM 687 C C . ASP A 1 97 ? 7.134 3.355 -1.872 1.00 95.94 97 ASP A C 1
ATOM 689 O O . ASP A 1 97 ? 6.837 3.294 -0.678 1.00 95.94 97 ASP A O 1
ATOM 693 N N . GLU A 1 98 ? 6.438 4.117 -2.726 1.00 95.00 98 GLU A N 1
ATOM 694 C CA . GLU A 1 98 ? 5.280 4.929 -2.313 1.00 95.00 98 GLU A CA 1
ATOM 695 C C . GLU A 1 98 ? 4.178 4.077 -1.668 1.00 95.00 98 GLU A C 1
ATOM 697 O O . GLU A 1 98 ? 3.688 4.416 -0.589 1.00 95.00 98 GLU A O 1
ATOM 702 N N . TYR A 1 99 ? 3.810 2.951 -2.292 1.00 96.56 99 TYR A N 1
ATOM 703 C CA . TYR A 1 99 ? 2.817 2.028 -1.731 1.00 96.56 99 TYR A CA 1
ATOM 704 C C . TYR A 1 99 ? 3.260 1.463 -0.380 1.00 96.56 99 TYR A C 1
ATOM 706 O O . TYR A 1 99 ? 2.446 1.372 0.539 1.00 96.56 99 TYR A O 1
ATOM 714 N N . SER A 1 100 ? 4.542 1.123 -0.240 1.00 97.31 100 SER A N 1
ATOM 715 C CA . SER A 1 100 ? 5.097 0.594 1.010 1.00 97.31 100 SER A CA 1
ATOM 716 C C . SER A 1 100 ? 5.029 1.633 2.131 1.00 97.31 100 SER A C 1
ATOM 718 O O . SER A 1 100 ? 4.571 1.331 3.233 1.00 97.31 100 SER A O 1
ATOM 720 N N . ARG A 1 101 ? 5.392 2.889 1.845 1.00 96.62 101 ARG A N 1
ATOM 721 C CA . ARG A 1 101 ? 5.280 3.998 2.808 1.00 96.62 101 ARG A CA 1
ATOM 722 C C . ARG A 1 101 ? 3.830 4.287 3.193 1.00 96.62 101 ARG A C 1
ATOM 724 O O . ARG A 1 101 ? 3.544 4.474 4.375 1.00 96.62 101 ARG A O 1
ATOM 731 N N . ALA A 1 102 ? 2.916 4.295 2.225 1.00 97.25 102 ALA A N 1
ATOM 732 C CA . ALA A 1 102 ? 1.495 4.496 2.488 1.00 97.25 102 ALA A CA 1
ATOM 733 C C . ALA A 1 102 ? 0.895 3.356 3.330 1.00 97.25 102 ALA A C 1
ATOM 735 O O . ALA A 1 102 ? 0.091 3.615 4.226 1.00 97.25 102 ALA A O 1
ATOM 736 N N . ALA A 1 103 ? 1.313 2.108 3.088 1.00 97.50 103 ALA A N 1
ATOM 737 C CA . ALA A 1 103 ? 0.901 0.953 3.880 1.00 97.50 103 ALA A CA 1
ATOM 738 C C . ALA A 1 103 ? 1.398 1.047 5.330 1.00 97.50 103 ALA A C 1
ATOM 740 O O . ALA A 1 103 ? 0.602 0.862 6.246 1.00 97.50 103 ALA A O 1
ATOM 741 N N . LEU A 1 104 ? 2.662 1.425 5.547 1.00 97.56 104 LEU A N 1
ATOM 742 C CA . LEU A 1 104 ? 3.204 1.650 6.894 1.00 97.56 104 LEU A CA 1
ATOM 743 C C . LEU A 1 104 ? 2.464 2.774 7.632 1.00 97.56 104 LEU A C 1
ATOM 745 O O . LEU A 1 104 ? 2.176 2.662 8.824 1.00 97.56 104 LEU A O 1
ATOM 749 N N . PHE A 1 105 ? 2.103 3.850 6.927 1.00 97.69 105 PHE A N 1
ATOM 750 C CA . PHE A 1 105 ? 1.287 4.917 7.508 1.00 97.69 105 PHE A CA 1
ATOM 751 C C . PHE A 1 105 ? -0.123 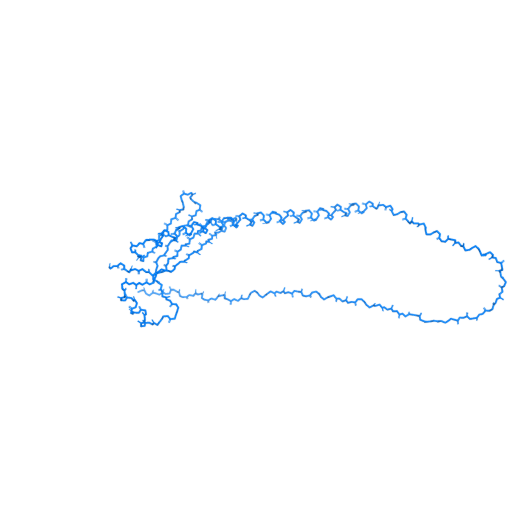4.425 7.875 1.00 97.69 105 PHE A C 1
ATOM 753 O O . PHE A 1 105 ? -0.612 4.706 8.972 1.00 97.69 105 PHE A O 1
ATOM 760 N N . ALA A 1 106 ? -0.762 3.649 6.994 1.00 97.81 106 ALA A N 1
ATOM 761 C CA . ALA A 1 106 ? -2.059 3.030 7.263 1.00 97.81 106 ALA A CA 1
ATOM 762 C C . ALA A 1 106 ? -1.994 2.085 8.473 1.00 97.81 106 ALA A C 1
ATOM 764 O O . ALA A 1 106 ? -2.885 2.115 9.321 1.00 97.81 106 ALA A O 1
ATOM 765 N N . GLU A 1 107 ? -0.933 1.286 8.584 1.00 97.31 107 GLU A N 1
ATOM 766 C CA . GLU A 1 107 ? -0.710 0.348 9.684 1.00 97.31 107 GLU A CA 1
ATOM 767 C C . GLU A 1 107 ? -0.478 1.071 11.014 1.00 97.31 107 GLU A C 1
ATOM 769 O O . GLU A 1 107 ? -1.064 0.693 12.030 1.00 97.31 107 GLU A O 1
ATOM 774 N N . SER A 1 108 ? 0.301 2.156 11.013 1.00 96.12 108 SER A N 1
ATOM 775 C CA . SER A 1 108 ? 0.489 3.010 12.192 1.00 96.12 108 SER A CA 1
ATOM 776 C C . SER A 1 108 ? -0.849 3.566 12.695 1.00 96.12 108 SER A C 1
ATOM 778 O O . SER A 1 108 ? -1.174 3.445 13.879 1.00 96.12 108 SER A O 1
ATOM 780 N N . ARG A 1 109 ? -1.679 4.094 11.786 1.00 95.75 109 ARG A N 1
ATOM 781 C CA . ARG A 1 109 ? -3.018 4.614 12.111 1.00 95.75 109 ARG A CA 1
ATOM 782 C C . ARG A 1 109 ? -3.973 3.517 12.577 1.00 95.75 109 ARG A C 1
ATOM 784 O O . ARG A 1 109 ? -4.724 3.731 13.528 1.00 95.75 109 ARG A O 1
ATOM 791 N N . LEU A 1 110 ? -3.931 2.345 11.945 1.00 96.06 110 LEU A N 1
ATOM 792 C CA . LEU A 1 110 ? -4.729 1.183 12.333 1.00 96.06 110 LEU A CA 1
ATOM 793 C C . LEU A 1 110 ? -4.344 0.699 13.732 1.00 96.06 110 LEU A C 1
ATOM 795 O O . LEU A 1 110 ? -5.223 0.423 14.542 1.00 96.06 110 LEU A O 1
ATOM 799 N N . THR A 1 111 ? -3.048 0.633 14.028 1.00 95.06 111 THR A N 1
ATOM 800 C CA . THR A 1 111 ? -2.524 0.205 15.330 1.00 95.06 111 THR A CA 1
ATOM 801 C C . THR A 1 111 ? -2.891 1.201 16.423 1.00 95.06 111 THR A C 1
ATOM 803 O O . THR A 1 111 ? -3.354 0.790 17.485 1.00 95.06 111 THR A O 1
ATOM 806 N N . ALA A 1 112 ? -2.775 2.505 16.153 1.00 93.00 112 ALA A N 1
ATOM 807 C CA . ALA A 1 112 ? -3.216 3.545 17.080 1.00 93.00 112 ALA A CA 1
ATOM 808 C C . ALA A 1 112 ? -4.717 3.419 17.395 1.00 93.00 112 ALA A C 1
ATOM 810 O O . ALA A 1 112 ? -5.099 3.356 18.561 1.00 93.00 112 ALA A O 1
ATOM 811 N N . ALA A 1 113 ? -5.554 3.276 16.362 1.00 92.12 113 ALA A N 1
ATOM 812 C CA . ALA A 1 113 ? -6.992 3.059 16.512 1.00 92.12 113 ALA A CA 1
ATOM 813 C C . ALA A 1 113 ? -7.324 1.761 17.258 1.00 92.12 113 ALA A C 1
ATOM 815 O O . ALA A 1 113 ? -8.272 1.694 18.033 1.00 92.12 113 ALA A O 1
ATOM 816 N N . ALA A 1 114 ? -6.540 0.714 17.026 1.00 89.06 114 ALA A N 1
ATOM 817 C CA . ALA A 1 114 ? -6.728 -0.573 17.662 1.00 89.06 114 ALA A CA 1
ATOM 818 C C . ALA A 1 114 ? -6.458 -0.528 19.171 1.00 89.06 114 ALA A C 1
ATOM 820 O O . ALA A 1 114 ? -7.014 -1.363 19.883 1.00 89.06 114 ALA A O 1
ATOM 821 N N . LEU A 1 115 ? -5.610 0.382 19.658 1.00 88.94 115 LEU A N 1
ATOM 822 C CA . LEU A 1 115 ? -5.308 0.539 21.085 1.00 88.94 115 LEU A CA 1
ATOM 823 C C . LEU A 1 115 ? -6.374 1.349 21.843 1.00 88.94 115 LEU A C 1
ATOM 825 O O . LEU A 1 115 ? -6.408 1.288 23.073 1.00 88.94 115 LEU A O 1
ATOM 829 N N . GLU A 1 116 ? -7.265 2.060 21.142 1.00 83.19 116 GLU A N 1
ATOM 830 C CA . GLU A 1 116 ? -8.372 2.800 21.756 1.00 83.19 116 GLU A CA 1
ATOM 831 C C . GLU A 1 116 ? -9.268 1.831 22.552 1.00 83.19 116 GLU A C 1
ATOM 833 O O . GLU A 1 116 ? -9.888 0.918 22.006 1.00 83.19 116 GLU A O 1
ATOM 838 N N . THR A 1 117 ? -9.310 2.000 23.877 1.00 77.88 117 THR A N 1
ATOM 839 C CA . THR A 1 117 ? -10.147 1.199 24.779 1.00 77.88 117 THR A CA 1
ATOM 840 C C . THR A 1 117 ? -10.970 2.137 25.665 1.00 77.88 117 THR A C 1
ATOM 842 O O . THR A 1 117 ? -10.372 2.942 26.379 1.00 77.88 117 THR A O 1
ATOM 845 N N . PRO A 1 118 ? -12.312 2.031 25.691 1.00 81.00 118 PRO A N 1
ATOM 846 C CA . PRO A 1 118 ? -13.154 1.113 24.916 1.00 81.00 118 PRO A CA 1
ATOM 847 C C . PRO A 1 118 ? -13.266 1.512 23.434 1.00 81.00 118 PRO A C 1
ATOM 849 O O . PRO A 1 118 ? -13.251 2.695 23.105 1.00 81.00 118 PRO A O 1
ATOM 852 N N . LEU A 1 119 ? -13.425 0.523 22.544 1.00 85.06 119 LEU A N 1
ATOM 853 C CA . LEU A 1 119 ? -13.727 0.788 21.134 1.00 85.06 119 LEU A CA 1
ATOM 854 C C . LEU A 1 119 ? -15.154 1.331 21.012 1.00 85.06 119 LEU A C 1
ATOM 856 O O . LEU A 1 119 ? -16.101 0.756 21.559 1.00 85.06 119 LEU A O 1
ATOM 860 N N . ARG A 1 120 ? -15.301 2.428 20.269 1.00 85.56 120 ARG A N 1
ATOM 861 C CA . ARG A 1 120 ? -16.580 3.090 20.014 1.00 85.56 120 ARG A CA 1
ATOM 862 C C . ARG A 1 120 ? -16.843 3.172 18.514 1.00 85.56 120 ARG A C 1
ATOM 864 O O . ARG A 1 120 ? -15.930 3.430 17.737 1.00 85.56 120 ARG A O 1
ATOM 871 N N . GLU A 1 121 ? -18.104 2.980 18.125 1.00 89.44 121 GLU A N 1
ATOM 872 C CA . GLU A 1 121 ? -18.558 3.214 16.750 1.00 89.44 121 GLU A CA 1
ATOM 873 C C . GLU A 1 121 ? -18.262 4.655 16.342 1.00 89.44 121 GLU A C 1
ATOM 875 O O . GLU A 1 121 ? -18.596 5.600 17.063 1.00 89.44 121 GLU A O 1
ATOM 880 N N . GLY A 1 122 ? -17.640 4.826 15.182 1.00 91.06 122 GLY A N 1
ATOM 881 C CA . GLY A 1 122 ? -17.287 6.150 14.703 1.00 91.06 122 GLY A CA 1
ATOM 882 C C . GLY A 1 122 ? -16.345 6.125 13.516 1.00 91.06 122 GLY A C 1
ATOM 883 O O . GLY A 1 122 ? -15.862 5.080 13.079 1.00 91.06 122 GLY A O 1
ATOM 884 N N . GLY A 1 123 ? -16.085 7.312 12.992 1.00 91.50 123 GLY A N 1
ATOM 885 C CA . GLY A 1 123 ? -15.082 7.537 11.970 1.00 91.50 123 GLY A CA 1
ATOM 886 C C . GLY A 1 123 ? -14.250 8.754 12.323 1.00 91.50 123 GLY A C 1
ATOM 887 O O . GLY A 1 123 ? -14.700 9.631 13.057 1.00 91.50 123 GLY A O 1
ATOM 888 N N . ASP A 1 124 ? -13.035 8.775 11.806 1.00 93.62 124 ASP A N 1
ATOM 889 C CA . ASP A 1 124 ? -12.140 9.919 11.896 1.00 93.62 124 ASP A CA 1
ATOM 890 C C . ASP A 1 124 ? -11.459 10.096 10.546 1.00 93.62 124 ASP A C 1
ATOM 892 O O . ASP A 1 124 ? -11.302 9.132 9.797 1.00 93.62 124 ASP A O 1
ATOM 896 N N . GLN A 1 125 ? -11.074 11.311 10.210 1.00 95.69 125 GLN A N 1
ATOM 897 C CA . GLN A 1 125 ? -10.425 11.596 8.943 1.00 95.69 125 GLN A CA 1
ATOM 898 C C . GLN A 1 125 ? -9.485 12.776 9.092 1.00 95.69 125 GLN A C 1
ATOM 900 O O . GLN A 1 125 ? -9.722 13.695 9.875 1.00 95.69 125 GLN A O 1
ATOM 905 N N . GLY A 1 126 ? -8.430 12.775 8.295 1.00 96.19 126 GLY A N 1
ATOM 906 C CA . GLY A 1 126 ? -7.458 13.845 8.345 1.00 96.19 126 GLY A CA 1
ATOM 907 C C . GLY A 1 126 ? -6.418 13.738 7.254 1.00 96.19 126 GLY A C 1
ATOM 908 O O . GLY A 1 126 ? -6.526 12.953 6.311 1.00 96.19 126 GLY A O 1
ATOM 909 N N . VAL A 1 127 ? -5.387 14.552 7.414 1.00 96.50 127 VAL A N 1
ATOM 910 C CA . VAL A 1 127 ? -4.217 14.570 6.542 1.00 96.50 127 VAL A CA 1
ATOM 911 C C . VAL A 1 127 ? -2.990 14.236 7.390 1.00 96.50 127 VAL A C 1
ATOM 913 O O . VAL A 1 127 ? -3.000 14.423 8.610 1.00 96.50 127 VAL A O 1
ATOM 916 N N . SER A 1 128 ? -1.962 13.652 6.783 1.00 94.69 128 SER A N 1
ATOM 917 C CA . SER A 1 128 ? -0.658 13.500 7.423 1.00 94.69 128 SER A CA 1
ATOM 918 C C . SER A 1 128 ? -0.032 14.863 7.721 1.00 94.69 128 SER A C 1
ATOM 920 O O . SER A 1 128 ? -0.364 15.870 7.098 1.00 94.69 128 SER A O 1
ATOM 922 N N . GLU A 1 129 ? 0.898 14.892 8.673 1.00 92.12 129 GLU A N 1
ATOM 923 C CA . GLU A 1 129 ? 1.583 16.121 9.102 1.00 92.12 129 GLU A CA 1
ATOM 924 C C . GLU A 1 129 ? 2.330 16.812 7.953 1.00 92.12 129 GLU A C 1
ATOM 926 O O . GLU A 1 129 ? 2.408 18.034 7.899 1.00 92.12 129 GLU A O 1
ATOM 931 N N . ASP A 1 130 ? 2.833 16.029 7.001 1.00 91.19 130 ASP A N 1
ATOM 932 C CA . ASP A 1 130 ? 3.520 16.504 5.802 1.00 91.19 130 ASP A CA 1
ATOM 933 C C . ASP A 1 130 ? 2.575 16.803 4.623 1.00 91.19 130 ASP A C 1
ATOM 935 O O . ASP A 1 130 ? 3.040 17.144 3.536 1.00 91.19 130 ASP A O 1
ATOM 939 N N . GLY A 1 131 ? 1.257 16.660 4.802 1.00 93.44 131 GLY A N 1
ATOM 940 C CA . GLY A 1 131 ? 0.255 16.974 3.781 1.00 93.44 131 GLY A CA 1
ATOM 941 C C . GLY A 1 131 ? 0.127 15.951 2.645 1.00 93.44 131 GLY A C 1
ATOM 942 O O . GLY A 1 131 ? -0.706 16.134 1.758 1.00 93.44 131 GLY A O 1
ATOM 943 N N . LYS A 1 132 ? 0.937 14.885 2.632 1.00 92.94 132 LYS A N 1
ATOM 944 C CA . LYS A 1 132 ? 1.034 13.954 1.491 1.00 92.94 132 LYS A CA 1
ATOM 945 C C . LYS A 1 132 ? -0.076 12.913 1.436 1.00 92.94 132 LYS A C 1
ATOM 947 O O . LYS A 1 132 ? -0.435 12.462 0.349 1.00 92.94 132 LYS A O 1
ATOM 952 N N . TYR A 1 133 ? -0.598 12.517 2.592 1.00 96.81 133 TYR A N 1
ATOM 953 C CA . TYR A 1 133 ? -1.570 11.440 2.711 1.00 96.81 133 TYR A CA 1
ATOM 954 C C . TYR A 1 133 ? -2.873 11.957 3.306 1.00 96.81 133 TYR A C 1
ATOM 956 O O . TYR A 1 133 ? -2.888 12.449 4.431 1.00 96.81 133 TYR A O 1
ATOM 964 N N . ALA A 1 134 ? -3.981 11.775 2.595 1.00 97.38 134 ALA A N 1
ATOM 965 C CA . ALA A 1 134 ? -5.317 11.916 3.163 1.00 97.38 134 ALA A CA 1
ATOM 966 C C . ALA A 1 134 ? -5.782 10.550 3.670 1.00 97.38 134 ALA A C 1
ATOM 968 O O . ALA A 1 134 ? -5.691 9.558 2.943 1.00 97.38 134 ALA A O 1
ATOM 969 N N . TRP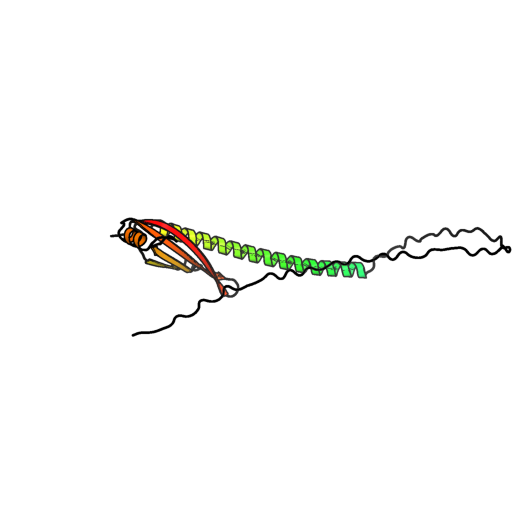 A 1 135 ? -6.276 10.478 4.900 1.00 97.62 135 TRP A N 1
ATOM 970 C CA . TRP A 1 135 ? -6.665 9.218 5.522 1.00 97.62 135 TRP A CA 1
ATOM 971 C C . TRP A 1 135 ? -8.047 9.291 6.164 1.00 97.62 135 TRP A C 1
ATOM 973 O O . TRP A 1 135 ? -8.489 10.345 6.618 1.00 97.62 135 TRP A O 1
ATOM 983 N N . ALA A 1 136 ? -8.714 8.140 6.213 1.00 97.69 136 ALA A N 1
ATOM 984 C CA . ALA A 1 136 ? -9.995 7.947 6.875 1.00 97.69 136 ALA A CA 1
ATOM 985 C C . ALA A 1 136 ? -9.983 6.639 7.678 1.00 97.69 136 ALA A C 1
ATOM 987 O O . ALA A 1 136 ? -9.629 5.577 7.162 1.00 97.69 136 ALA A O 1
ATOM 988 N N . LYS A 1 137 ? -10.377 6.725 8.946 1.00 96.69 137 LYS A N 1
ATOM 989 C CA . LYS A 1 137 ? -10.596 5.636 9.899 1.00 96.69 137 LYS A CA 1
ATOM 990 C C . LYS A 1 137 ? -12.095 5.388 10.029 1.00 96.69 137 LYS A C 1
ATOM 992 O O . LYS A 1 137 ? -12.874 6.333 10.133 1.00 96.69 137 LYS A O 1
ATOM 997 N N . LYS A 1 138 ? -12.493 4.122 10.119 1.00 96.56 138 LYS A N 1
ATOM 998 C CA . LYS A 1 138 ? -13.855 3.708 10.466 1.00 96.56 138 LYS A CA 1
ATOM 999 C C . LYS A 1 138 ? -13.810 2.551 11.457 1.00 96.56 138 LYS A C 1
ATOM 1001 O O . LYS A 1 138 ? -13.063 1.596 11.249 1.00 96.56 138 LYS A O 1
ATOM 1006 N N . ILE A 1 139 ? -14.598 2.653 12.519 1.00 95.56 139 ILE A N 1
ATOM 1007 C CA . ILE A 1 139 ? -14.793 1.629 13.543 1.00 95.56 139 ILE A CA 1
ATOM 1008 C C . ILE A 1 139 ? -16.274 1.274 13.543 1.00 95.56 139 ILE A C 1
ATOM 1010 O O . ILE A 1 139 ? -17.130 2.126 13.790 1.00 95.56 139 ILE A O 1
ATOM 1014 N N . GLU A 1 140 ? -16.575 0.017 13.253 1.00 94.31 140 GLU A N 1
ATOM 1015 C CA . GLU A 1 140 ? -17.941 -0.488 13.161 1.00 94.31 140 GLU A CA 1
ATOM 1016 C C . GLU A 1 140 ? -18.041 -1.887 13.771 1.00 94.31 140 GLU A C 1
ATOM 1018 O O . GLU A 1 140 ? -17.036 -2.599 13.865 1.00 94.31 140 GLU A O 1
ATOM 1023 N N . PRO A 1 141 ? -19.230 -2.323 14.199 1.00 93.06 141 PRO A N 1
ATOM 1024 C CA . PRO A 1 141 ? -19.416 -3.693 14.631 1.00 93.06 141 PRO A CA 1
ATOM 1025 C C . PRO A 1 141 ? -19.139 -4.672 13.503 1.00 93.06 141 PRO A C 1
ATOM 1027 O O . PRO A 1 141 ? -19.518 -4.443 12.355 1.00 93.06 141 PRO A O 1
ATOM 1030 N N . TYR A 1 142 ? -18.518 -5.792 13.845 1.00 93.56 142 TYR A N 1
ATOM 1031 C CA . TYR A 1 142 ? -18.256 -6.855 12.894 1.00 93.56 142 TYR A CA 1
ATOM 1032 C C . TYR A 1 142 ? -19.142 -8.063 13.177 1.00 93.56 142 TYR A C 1
ATOM 1034 O O . TYR A 1 142 ? -19.075 -8.643 14.258 1.00 93.56 142 TYR A O 1
ATOM 1042 N N . VAL A 1 143 ? -19.937 -8.453 12.182 1.00 92.06 143 VAL A N 1
ATOM 1043 C CA . VAL A 1 143 ? -20.692 -9.710 12.186 1.00 92.06 143 VAL A CA 1
ATOM 1044 C C . VAL A 1 143 ? -19.902 -10.726 11.372 1.00 92.06 143 VAL A C 1
ATOM 1046 O O . VAL A 1 143 ? -19.535 -10.460 10.223 1.00 92.06 143 VAL A O 1
ATOM 1049 N N . ALA A 1 144 ? -19.596 -11.874 11.974 1.00 89.50 144 ALA A N 1
ATOM 1050 C CA . ALA A 1 144 ? -18.860 -12.920 11.285 1.00 89.50 144 ALA A CA 1
ATOM 1051 C C . ALA A 1 144 ? -19.732 -13.548 10.177 1.00 89.50 144 ALA A C 1
ATOM 1053 O O . ALA A 1 144 ? -20.942 -13.717 10.351 1.00 89.50 144 ALA A O 1
ATOM 1054 N N . PRO A 1 145 ? -19.151 -13.911 9.021 1.00 90.69 145 PRO A N 1
ATOM 1055 C CA . PRO A 1 145 ? -19.876 -14.658 8.003 1.00 90.69 145 PRO A CA 1
ATOM 1056 C C . PRO A 1 145 ? -20.428 -15.964 8.587 1.00 90.69 145 PRO A C 1
ATOM 1058 O O . PRO A 1 145 ? -19.687 -16.719 9.210 1.00 90.69 145 PRO A O 1
ATOM 1061 N N . GLY A 1 146 ? -21.716 -16.233 8.372 1.00 90.19 146 GLY A N 1
ATOM 1062 C CA . GLY A 1 146 ? -22.382 -17.440 8.874 1.00 90.19 146 GLY A CA 1
ATOM 1063 C C . GLY A 1 146 ? -23.031 -17.308 10.255 1.00 90.19 146 GLY A C 1
ATOM 1064 O O . GLY A 1 146 ? -23.682 -18.256 10.679 1.00 90.19 146 GLY A O 1
ATOM 1065 N N . THR A 1 147 ? -22.920 -16.157 10.929 1.00 88.69 147 THR A N 1
ATOM 1066 C CA . THR A 1 147 ? -23.679 -15.879 12.159 1.00 88.69 147 THR A CA 1
ATOM 1067 C C . THR A 1 147 ? -25.180 -15.820 11.864 1.00 88.69 147 THR A C 1
ATOM 1069 O O . THR A 1 147 ? -25.621 -15.112 10.952 1.00 88.69 147 THR A O 1
ATOM 1072 N N . THR A 1 148 ? -25.972 -16.568 12.630 1.00 92.06 148 THR A N 1
ATOM 1073 C CA . THR A 1 148 ? -27.439 -16.550 12.542 1.00 92.06 148 THR A CA 1
ATOM 1074 C C . THR A 1 148 ? -28.024 -15.285 13.180 1.00 92.06 148 THR A C 1
ATOM 1076 O O . THR A 1 148 ? -27.389 -14.624 14.000 1.00 92.06 148 THR A O 1
ATOM 1079 N N . ALA A 1 149 ? -29.266 -14.934 12.832 1.00 88.75 149 ALA A N 1
ATOM 1080 C CA . ALA A 1 149 ? -29.927 -13.752 13.396 1.00 88.75 149 ALA A CA 1
ATOM 1081 C C . ALA A 1 149 ? -30.112 -13.835 14.925 1.00 88.75 149 ALA A C 1
ATOM 1083 O O . ALA A 1 149 ? -30.072 -12.809 15.607 1.00 88.75 149 ALA A O 1
ATOM 1084 N N . ASP A 1 150 ? -30.298 -15.045 15.460 1.00 89.50 150 ASP A N 1
ATOM 1085 C CA . ASP A 1 150 ? -30.433 -15.262 16.901 1.00 89.50 150 ASP A CA 1
ATOM 1086 C C . ASP A 1 150 ? -29.086 -15.093 17.614 1.00 89.50 150 ASP A C 1
ATOM 1088 O O . ASP A 1 150 ? -29.016 -14.394 18.626 1.00 89.50 150 ASP A O 1
ATOM 1092 N N . GLU A 1 151 ? -27.998 -15.632 17.053 1.00 87.31 151 GLU A N 1
ATOM 1093 C CA . GLU A 1 151 ? -26.638 -15.436 17.575 1.00 87.31 151 GLU A CA 1
ATOM 1094 C C . GLU A 1 151 ? -26.210 -13.965 17.547 1.00 87.31 151 GLU A C 1
ATOM 1096 O O . GLU A 1 151 ? -25.613 -13.488 18.513 1.00 87.31 151 GLU A O 1
ATOM 1101 N N . ASP A 1 152 ? -26.541 -13.221 16.486 1.00 87.81 152 ASP A N 1
ATOM 1102 C CA . ASP A 1 152 ? -26.242 -11.787 16.425 1.00 87.81 152 ASP A CA 1
ATOM 1103 C C . ASP A 1 152 ? -27.038 -11.005 17.484 1.00 87.81 152 ASP A C 1
ATOM 1105 O O . ASP A 1 152 ? -26.464 -10.182 18.198 1.00 87.81 152 ASP A O 1
ATOM 1109 N N . ARG A 1 153 ? -28.330 -11.313 17.689 1.00 87.00 153 ARG A N 1
ATOM 1110 C CA . ARG A 1 153 ? -29.121 -10.717 18.787 1.00 87.00 153 ARG A CA 1
ATOM 1111 C C . ARG A 1 153 ? -28.523 -11.007 20.162 1.00 87.00 153 ARG A C 1
ATOM 1113 O O . ARG A 1 153 ? -28.411 -10.094 20.978 1.00 87.00 153 ARG A O 1
ATOM 1120 N N . LEU A 1 154 ? -28.120 -12.250 20.421 1.00 84.75 154 LEU A N 1
ATOM 1121 C CA . LEU A 1 154 ? -27.432 -12.641 21.658 1.00 84.75 154 LEU A CA 1
ATOM 1122 C C . LEU A 1 154 ? -26.093 -11.895 21.821 1.00 84.75 154 LEU A C 1
ATOM 1124 O O . LEU A 1 154 ? -25.770 -11.412 22.910 1.00 84.75 154 LEU A O 1
ATOM 1128 N N . GLY A 1 155 ? -25.342 -11.724 20.731 1.00 82.94 155 GLY A N 1
ATOM 1129 C CA . GLY A 1 155 ? -24.105 -10.943 20.699 1.00 82.94 155 GLY A CA 1
ATOM 1130 C C . GLY A 1 155 ? -24.314 -9.450 20.974 1.00 82.94 155 GLY A C 1
ATOM 1131 O O . GLY A 1 155 ? -23.493 -8.830 21.648 1.00 82.94 155 GLY A O 1
ATOM 1132 N N . GLN A 1 156 ? -25.431 -8.865 20.531 1.00 82.94 156 GLN A N 1
ATOM 1133 C CA . GLN A 1 156 ? -25.777 -7.459 20.794 1.00 82.94 156 GLN A CA 1
ATOM 1134 C C . GLN A 1 156 ? -26.059 -7.171 22.278 1.00 82.94 156 GLN A C 1
ATOM 1136 O O . GLN A 1 156 ? -25.833 -6.044 22.731 1.00 82.94 156 GLN A O 1
ATOM 1141 N N . LEU A 1 157 ? -26.529 -8.177 23.025 1.00 84.69 157 LEU A N 1
ATOM 1142 C CA . LEU A 1 157 ? -26.755 -8.109 24.475 1.00 84.69 157 LEU A CA 1
ATOM 1143 C C . LEU A 1 157 ? -25.464 -8.303 25.288 1.00 84.69 157 LEU A C 1
ATOM 1145 O O . LEU A 1 157 ? -25.437 -8.020 26.485 1.00 84.69 157 LEU A O 1
ATOM 1149 N N . SER A 1 158 ? -24.391 -8.779 24.655 1.00 84.81 158 SER A N 1
ATOM 1150 C CA . SER A 1 158 ? -23.122 -9.049 25.325 1.00 84.81 158 SER A CA 1
ATOM 1151 C C . SER A 1 158 ? -22.316 -7.768 25.560 1.00 84.81 158 SER A C 1
ATOM 1153 O O . SER A 1 158 ? -22.231 -6.883 24.709 1.00 84.81 158 SER A O 1
ATOM 1155 N N . ALA A 1 159 ? -21.640 -7.688 26.712 1.00 84.88 159 ALA A N 1
ATOM 1156 C CA . ALA A 1 159 ? -20.735 -6.579 27.031 1.00 84.88 159 ALA A CA 1
ATOM 1157 C C . ALA A 1 159 ? -19.459 -6.577 26.168 1.00 84.88 159 ALA A C 1
ATOM 1159 O O . ALA A 1 159 ? -18.731 -5.590 26.151 1.00 84.88 159 ALA A O 1
ATOM 1160 N N . VAL A 1 160 ? -19.173 -7.676 25.467 1.00 88.50 160 VAL A N 1
ATOM 1161 C CA . VAL A 1 160 ? -18.029 -7.860 24.570 1.00 88.50 160 VAL A CA 1
ATOM 1162 C C . VAL A 1 160 ? -18.563 -8.189 23.180 1.00 88.50 160 VAL A C 1
ATOM 1164 O O . VAL A 1 160 ? -19.406 -9.073 23.04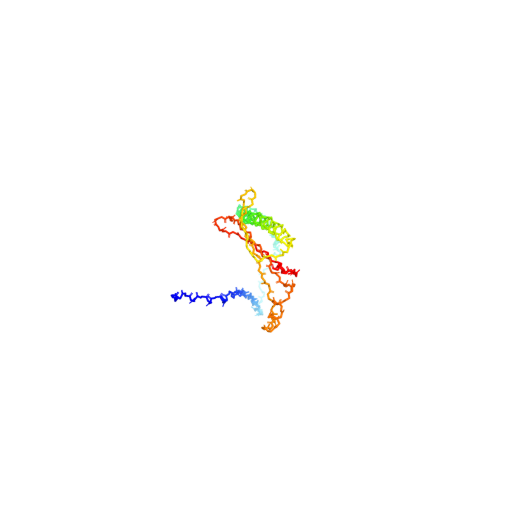9 1.00 88.50 160 VAL A O 1
ATOM 1167 N N . ARG A 1 161 ? -18.062 -7.506 22.147 1.00 89.75 161 ARG A N 1
ATOM 1168 C CA . ARG A 1 161 ? -18.423 -7.776 20.747 1.00 89.75 161 ARG A CA 1
ATOM 1169 C C . ARG A 1 161 ? -17.215 -7.674 19.821 1.00 89.75 161 ARG A C 1
ATOM 1171 O O . ARG A 1 161 ? -16.169 -7.140 20.200 1.00 89.75 161 ARG A O 1
ATOM 1178 N N . LEU A 1 162 ? -17.372 -8.195 18.608 1.00 92.38 162 LEU A N 1
ATOM 1179 C CA . LEU A 1 162 ? -16.403 -8.038 17.531 1.00 92.38 162 LEU A CA 1
ATOM 1180 C C . LEU A 1 162 ? -16.568 -6.666 16.871 1.00 92.38 162 LEU A C 1
ATOM 1182 O O . LEU A 1 162 ? -17.677 -6.217 16.579 1.00 92.38 162 LEU A O 1
ATOM 1186 N N . TRP A 1 163 ? -15.438 -6.029 16.614 1.00 93.62 163 TRP A N 1
ATOM 1187 C CA . TRP A 1 163 ? -15.308 -4.725 15.988 1.00 93.62 163 TRP A CA 1
ATOM 1188 C C . TRP A 1 163 ? -14.412 -4.848 14.771 1.00 93.62 163 TRP A C 1
ATOM 1190 O O . TRP A 1 163 ? -13.374 -5.504 14.835 1.00 93.62 163 TRP A O 1
ATOM 1200 N N . ARG A 1 164 ? -14.784 -4.193 13.679 1.00 95.94 164 ARG A N 1
ATOM 1201 C CA . ARG A 1 164 ? -13.933 -3.985 12.515 1.00 95.94 164 ARG A CA 1
ATOM 1202 C C . ARG A 1 164 ? -13.412 -2.559 12.559 1.00 95.94 164 ARG A C 1
ATOM 1204 O O . ARG A 1 164 ? -14.181 -1.606 12.635 1.00 95.94 164 ARG A O 1
ATOM 1211 N N . ILE A 1 165 ? -12.098 -2.438 12.472 1.00 96.50 165 ILE A N 1
ATOM 1212 C CA . ILE A 1 165 ? -11.389 -1.172 12.341 1.00 96.50 165 ILE A CA 1
ATOM 1213 C C . ILE A 1 165 ? -10.804 -1.163 10.937 1.00 96.50 165 ILE A C 1
ATOM 1215 O O . ILE A 1 165 ? -10.046 -2.068 10.591 1.00 96.50 165 ILE A O 1
ATOM 1219 N N . SER A 1 166 ? -11.155 -0.175 10.124 1.00 97.56 166 SER A N 1
ATOM 1220 C CA . SER A 1 166 ? -10.610 0.001 8.778 1.00 97.56 166 SER A CA 1
ATOM 1221 C C . SER A 1 166 ? -9.964 1.369 8.635 1.00 97.56 166 SER A C 1
ATOM 1223 O O . SER A 1 166 ? -10.542 2.369 9.061 1.00 97.56 166 SER A O 1
ATOM 1225 N N . VAL A 1 167 ? -8.800 1.410 7.997 1.00 98.19 167 VAL A N 1
ATOM 1226 C CA . VAL A 1 167 ? -8.077 2.636 7.662 1.00 98.19 167 VAL A CA 1
ATOM 1227 C C . VAL A 1 167 ? -7.817 2.650 6.165 1.00 98.19 167 VAL A C 1
ATOM 1229 O O . VAL A 1 167 ? -7.235 1.713 5.623 1.00 98.19 167 VAL A O 1
ATOM 1232 N N . THR A 1 168 ? -8.247 3.720 5.506 1.00 98.25 168 THR A N 1
ATOM 1233 C CA . THR A 1 168 ? -7.967 3.992 4.094 1.00 98.25 168 THR A CA 1
ATOM 1234 C C . THR A 1 168 ? -7.042 5.190 4.005 1.00 98.25 168 THR A C 1
ATOM 1236 O O . THR A 1 168 ? -7.335 6.233 4.582 1.00 98.25 168 THR A O 1
ATOM 1239 N N . VAL A 1 169 ? -5.939 5.049 3.281 1.00 98.19 169 VAL A N 1
ATOM 1240 C CA . VAL A 1 169 ? -4.968 6.112 3.007 1.00 98.19 169 VAL A CA 1
ATOM 1241 C C . VAL A 1 169 ? -4.963 6.366 1.511 1.00 98.19 169 VAL A C 1
ATOM 1243 O O . VAL A 1 169 ? -4.928 5.418 0.733 1.00 98.19 169 VAL A O 1
ATOM 1246 N N . SER A 1 170 ? -4.993 7.630 1.103 1.00 97.50 170 SER A N 1
ATOM 1247 C CA . SER A 1 170 ? -4.999 8.047 -0.295 1.00 97.50 170 SER A CA 1
ATOM 1248 C C . SER A 1 170 ? -4.005 9.173 -0.563 1.00 97.50 170 SER A C 1
ATOM 1250 O O . SER A 1 170 ? -3.734 9.997 0.312 1.00 97.50 170 SER A O 1
ATOM 1252 N N . TRP A 1 171 ? -3.445 9.183 -1.770 1.00 96.25 171 TRP A N 1
ATOM 1253 C CA . TRP A 1 171 ? -2.449 10.158 -2.214 1.00 96.25 171 TRP A CA 1
ATOM 1254 C C . TRP A 1 171 ? -2.526 10.357 -3.735 1.00 96.25 171 TRP A C 1
ATOM 1256 O O . TRP A 1 171 ? -3.053 9.494 -4.448 1.00 96.25 171 TRP A O 1
ATOM 1266 N N . PRO A 1 172 ? -2.033 11.488 -4.264 1.00 93.62 172 PRO A N 1
ATOM 1267 C CA . PRO A 1 172 ? -1.962 11.701 -5.705 1.00 93.62 172 PRO A CA 1
ATOM 1268 C C . PRO A 1 172 ? -0.911 10.781 -6.344 1.00 93.62 172 PRO A C 1
ATOM 1270 O O . PRO A 1 172 ? 0.227 10.707 -5.888 1.00 93.62 172 PRO A O 1
ATOM 1273 N N . GLY A 1 173 ? -1.283 10.082 -7.413 1.00 88.88 173 GLY A N 1
ATOM 1274 C CA . GLY A 1 173 ? -0.373 9.284 -8.232 1.00 88.88 173 GLY A CA 1
ATOM 1275 C C . GLY A 1 173 ? 0.226 10.066 -9.404 1.00 88.88 173 GLY A C 1
ATOM 1276 O O . GLY A 1 173 ? -0.184 11.183 -9.730 1.00 88.88 173 GLY A O 1
ATOM 1277 N N . THR A 1 174 ? 1.179 9.438 -10.095 1.00 79.06 174 THR A N 1
ATOM 1278 C CA . THR A 1 174 ? 1.739 9.956 -11.349 1.00 79.06 174 THR A CA 1
ATOM 1279 C C . THR A 1 174 ? 0.623 10.033 -12.402 1.00 79.06 174 THR A C 1
ATOM 1281 O O . THR A 1 174 ? -0.050 9.035 -12.647 1.00 79.06 174 THR A O 1
ATOM 1284 N N . LEU A 1 175 ? 0.397 11.213 -12.998 1.00 80.69 175 LEU A N 1
ATOM 1285 C CA . LEU A 1 175 ? -0.702 11.541 -13.939 1.00 80.69 175 LEU A CA 1
ATOM 1286 C C . LEU A 1 175 ? -2.067 11.895 -13.310 1.00 80.69 175 LEU A C 1
ATOM 1288 O O . LEU A 1 175 ? -3.087 11.846 -13.992 1.00 80.69 175 LEU A O 1
ATOM 1292 N N . GLY A 1 176 ? -2.112 12.271 -12.029 1.00 81.12 176 GLY A N 1
ATOM 1293 C CA . GLY A 1 176 ? -3.335 12.799 -11.404 1.00 81.12 176 GLY A CA 1
ATOM 1294 C C . GLY A 1 176 ? -4.384 11.740 -11.050 1.00 81.12 176 GLY A C 1
ATOM 1295 O O . GLY A 1 176 ? -5.447 12.082 -10.540 1.00 81.12 176 GLY A O 1
ATOM 1296 N N . ASN A 1 177 ? -4.088 10.455 -11.268 1.00 88.69 177 ASN A N 1
ATOM 1297 C CA . ASN A 1 177 ? -4.901 9.373 -10.725 1.00 88.69 177 ASN A CA 1
ATOM 1298 C C . ASN A 1 177 ? -4.682 9.280 -9.209 1.00 88.69 177 ASN A C 1
ATOM 1300 O O . ASN A 1 177 ? -3.540 9.222 -8.756 1.00 88.69 177 ASN A O 1
ATOM 1304 N N . GLN A 1 178 ? -5.753 9.239 -8.422 1.00 91.62 178 GLN A N 1
ATOM 1305 C CA . GLN A 1 178 ? -5.652 9.068 -6.976 1.00 91.62 178 GLN A CA 1
ATOM 1306 C C . GLN A 1 178 ? -5.353 7.602 -6.645 1.00 91.62 178 GLN A C 1
ATOM 1308 O O . GLN A 1 178 ? -6.051 6.688 -7.084 1.00 91.62 178 GLN A O 1
ATOM 1313 N N . ARG A 1 179 ? -4.303 7.372 -5.860 1.00 95.00 179 ARG A N 1
ATOM 1314 C CA . ARG A 1 179 ? -3.932 6.053 -5.339 1.00 95.00 179 ARG A CA 1
ATOM 1315 C C . ARG A 1 179 ? -4.466 5.897 -3.926 1.00 95.00 179 ARG A C 1
ATOM 1317 O O . ARG A 1 179 ? -4.647 6.885 -3.214 1.00 95.00 179 ARG A O 1
ATOM 1324 N N . SER A 1 180 ? -4.729 4.658 -3.523 1.00 96.75 180 SER A N 1
ATOM 1325 C CA . SER A 1 180 ? -5.114 4.362 -2.148 1.00 96.75 180 SER A CA 1
ATOM 1326 C C . SER A 1 180 ? -4.690 2.969 -1.700 1.00 96.75 180 SER A C 1
ATOM 1328 O O . SER A 1 180 ? -4.524 2.061 -2.514 1.00 96.75 180 SER A O 1
ATOM 1330 N N . VAL A 1 181 ? -4.532 2.815 -0.387 1.00 97.88 181 VAL A N 1
ATOM 1331 C CA . VAL A 1 181 ? -4.334 1.546 0.320 1.00 97.88 181 VAL A CA 1
ATOM 1332 C C . VAL A 1 181 ? -5.342 1.489 1.456 1.00 97.88 181 VAL A C 1
ATOM 1334 O O . VAL A 1 181 ? -5.538 2.471 2.169 1.00 97.88 181 VAL A O 1
ATOM 1337 N N . SER A 1 182 ? -5.991 0.339 1.615 1.00 97.69 182 SER A N 1
ATOM 1338 C CA . SER A 1 182 ? -6.954 0.094 2.688 1.00 97.69 182 SER A CA 1
ATOM 1339 C C . SER A 1 182 ? -6.520 -1.110 3.506 1.00 97.69 182 SER A C 1
ATOM 1341 O O . SER A 1 182 ? -6.298 -2.184 2.949 1.00 97.69 182 SER A O 1
ATOM 1343 N N . LEU A 1 183 ? -6.432 -0.934 4.820 1.00 98.12 183 LEU A N 1
ATOM 1344 C CA . LEU A 1 183 ? -6.156 -1.999 5.778 1.00 98.12 183 LEU A CA 1
ATOM 1345 C C . LEU A 1 183 ? -7.338 -2.137 6.732 1.00 98.12 183 LEU A C 1
ATOM 1347 O O . LEU A 1 183 ? -7.995 -1.150 7.070 1.00 98.12 183 LEU A O 1
ATOM 1351 N N . ALA A 1 184 ? -7.606 -3.358 7.183 1.00 96.69 184 ALA A N 1
ATOM 1352 C CA . ALA A 1 184 ? -8.637 -3.618 8.172 1.00 96.69 184 ALA A CA 1
ATOM 1353 C C . ALA A 1 184 ? -8.193 -4.691 9.164 1.00 96.69 184 ALA A C 1
ATOM 1355 O O . ALA A 1 184 ? -7.507 -5.643 8.801 1.00 96.69 184 ALA A O 1
ATOM 1356 N N . SER A 1 185 ? -8.628 -4.543 10.410 1.00 95.88 185 SER A N 1
ATOM 1357 C CA . SER A 1 185 ? -8.428 -5.520 11.475 1.00 95.88 185 SER A CA 1
ATOM 1358 C C . SER A 1 185 ? -9.737 -5.759 12.217 1.00 95.88 185 SER A C 1
ATOM 1360 O O . SER A 1 185 ? -10.590 -4.872 12.303 1.00 95.88 185 SER A O 1
ATOM 1362 N N . VAL A 1 186 ? -9.900 -6.972 12.738 1.00 95.50 186 VAL A N 1
ATOM 1363 C CA . VAL A 1 186 ? -11.038 -7.354 13.572 1.00 95.50 186 VAL A CA 1
ATOM 1364 C C . VAL A 1 186 ? -10.545 -7.565 14.994 1.00 95.50 186 VAL A C 1
ATOM 1366 O O . VAL A 1 186 ? -9.591 -8.307 15.223 1.00 95.50 186 VAL A O 1
ATOM 1369 N N . ARG A 1 187 ? -11.201 -6.922 15.959 1.00 92.25 187 ARG A N 1
ATOM 1370 C CA . ARG A 1 187 ? -10.857 -7.020 17.379 1.00 92.25 187 ARG A CA 1
ATOM 1371 C C . ARG A 1 187 ? -12.069 -7.357 18.223 1.00 92.25 187 ARG A C 1
ATOM 1373 O O . ARG A 1 187 ? -13.166 -6.864 17.989 1.00 92.25 187 ARG A O 1
ATOM 1380 N N . LEU A 1 188 ? -11.842 -8.164 19.251 1.00 91.81 188 LEU A N 1
ATOM 1381 C CA . LEU A 1 188 ? -12.800 -8.386 20.322 1.00 91.81 188 LEU A CA 1
ATOM 1382 C C . LEU A 1 188 ? -12.585 -7.309 21.393 1.00 91.81 188 LEU A C 1
ATOM 1384 O O . LEU A 1 188 ? -11.481 -7.194 21.927 1.00 91.81 188 LEU A O 1
ATOM 1388 N N . ALA A 1 189 ? -13.609 -6.514 21.700 1.00 90.62 189 ALA A N 1
ATOM 1389 C CA . ALA A 1 189 ? -13.513 -5.479 22.729 1.00 90.62 189 ALA A CA 1
ATOM 1390 C C . ALA A 1 189 ? -14.846 -5.258 23.442 1.00 90.62 189 ALA A C 1
ATOM 1392 O O . ALA A 1 189 ? -15.918 -5.593 22.926 1.00 90.62 189 ALA A O 1
ATOM 1393 N N . ARG A 1 190 ? -14.773 -4.675 24.643 1.00 87.06 190 ARG A N 1
ATOM 1394 C CA . ARG A 1 190 ? -15.972 -4.310 25.394 1.00 87.06 190 ARG A CA 1
ATOM 1395 C C . ARG A 1 190 ? -16.715 -3.167 24.712 1.00 87.06 190 ARG A C 1
ATOM 1397 O O . ARG A 1 190 ? -16.096 -2.192 24.293 1.00 87.06 190 ARG A O 1
ATOM 1404 N N . LYS A 1 191 ? -18.037 -3.295 24.636 1.00 80.19 191 LYS A N 1
ATOM 1405 C CA . LYS A 1 191 ? -18.943 -2.208 24.269 1.00 80.19 191 LYS A CA 1
ATOM 1406 C C . LYS A 1 191 ? -18.956 -1.203 25.425 1.00 80.19 191 LYS A C 1
ATOM 1408 O O . LYS A 1 191 ? -19.101 -1.607 26.578 1.00 80.19 191 LYS A O 1
ATOM 1413 N N . GLN A 1 192 ? -18.766 0.081 25.128 1.00 72.25 192 GLN A N 1
ATOM 1414 C CA . GLN A 1 192 ? -18.967 1.134 26.123 1.00 72.25 192 GLN A CA 1
ATOM 1415 C C . GLN A 1 192 ? -20.455 1.139 26.538 1.00 72.25 192 GLN A C 1
ATOM 1417 O O . GLN A 1 192 ? -21.296 1.053 25.637 1.00 72.25 192 GLN A O 1
ATOM 1422 N N . PRO A 1 193 ? -20.777 1.143 27.847 1.00 60.84 193 PRO A N 1
ATOM 1423 C CA . PRO A 1 193 ? -22.161 1.166 28.320 1.00 60.84 193 PRO A CA 1
ATOM 1424 C C . PRO A 1 193 ? -22.897 2.440 27.898 1.00 60.84 193 PRO A C 1
ATOM 1426 O O . PRO A 1 193 ? -22.230 3.492 27.750 1.00 60.84 193 PRO A O 1
#

Sequence (193 aa):
MQSYCAASLRRCAHLATKRSALAVLPGTVSRLAAGRLATGPAHNALHSLEAPLRSNPASAAGFSLLEVLVAFIILALVGTALFELFGGALNNASAADEYSRAALFAESRLTAAALETPLREGGDQGVSEDGKYAWAKKIEPYVAPGTTADEDRLGQLSAVRLWRISVTVSWPGTLGNQRSVSLASVRLARKQP